Protein AF-A0A7S4ELS4-F1 (afdb_monomer_lite)

Secondary structure (DSSP, 8-state):
-------SHHHHHHHHHHHHHHHHHHTTT-SS-BHHHHHHHHHHHHHHTT-SS-EEEE--TTEEEPTTIIIIIIHHHHTT--SEEEEPPEEEPGGGPPP----SS----HHHHHHHHHHHHHHHTT-EE--S--EEEEETTTGGG---TT-BTT-TTHHHHHHHHHHHHSPTTSEEEE---TTSEEEE----GGGTS------

pLDDT: mean 79.79, std 16.95, range [31.14, 96.62]

Structure (mmCIF, N/CA/C/O backbone):
data_AF-A0A7S4ELS4-F1
#
_entry.id   AF-A0A7S4ELS4-F1
#
loop_
_atom_site.group_PDB
_atom_site.id
_atom_site.type_symbol
_atom_site.label_atom_id
_atom_site.label_alt_id
_atom_site.label_comp_id
_atom_site.label_asym_id
_atom_site.label_entity_id
_atom_site.label_seq_id
_atom_site.pdbx_PDB_ins_code
_atom_site.Cartn_x
_atom_site.Cartn_y
_atom_site.Cartn_z
_atom_site.occupancy
_atom_site.B_iso_or_equiv
_atom_site.auth_seq_id
_atom_site.auth_comp_id
_atom_site.auth_asym_id
_atom_site.auth_atom_id
_atom_site.pdbx_PDB_model_num
ATOM 1 N N . ASN A 1 1 ? -14.655 -18.516 58.898 1.00 44.09 1 ASN A N 1
ATOM 2 C CA . ASN A 1 1 ? -13.948 -19.260 57.833 1.00 44.09 1 ASN A CA 1
ATOM 3 C C . ASN A 1 1 ? -14.506 -18.866 56.484 1.00 44.09 1 ASN A C 1
ATOM 5 O O . ASN A 1 1 ? -15.668 -19.141 56.234 1.00 44.09 1 ASN A O 1
ATOM 9 N N . GLY A 1 2 ? -13.704 -18.190 55.664 1.00 38.69 2 GLY A N 1
ATOM 10 C CA . GLY A 1 2 ? -14.091 -17.764 54.317 1.00 38.69 2 GLY A CA 1
ATOM 11 C C . GLY A 1 2 ? -13.179 -16.657 53.797 1.00 38.69 2 GLY A C 1
ATOM 12 O O . GLY A 1 2 ? -13.607 -15.517 53.694 1.00 38.69 2 GLY A O 1
ATOM 13 N N . SER A 1 3 ? -11.910 -16.993 53.558 1.00 41.22 3 SER A N 1
ATOM 14 C CA . SER A 1 3 ? -10.947 -16.166 52.824 1.00 41.22 3 SER A CA 1
ATOM 15 C C . SER A 1 3 ? -10.852 -16.707 51.398 1.00 41.22 3 SER A C 1
ATOM 17 O O . SER A 1 3 ? -10.546 -17.884 51.222 1.00 41.22 3 SER A O 1
ATOM 19 N N . THR A 1 4 ? -11.114 -15.858 50.408 1.00 46.12 4 THR A N 1
ATOM 20 C CA . THR A 1 4 ? -10.855 -16.075 48.973 1.00 46.12 4 THR A CA 1
ATOM 21 C C . THR A 1 4 ? -10.641 -14.681 48.381 1.00 46.12 4 THR A C 1
ATOM 23 O O . THR A 1 4 ? -11.526 -13.842 48.477 1.00 46.12 4 THR A O 1
ATOM 26 N N . SER A 1 5 ? -9.420 -14.319 47.980 1.00 48.44 5 SER A N 1
AT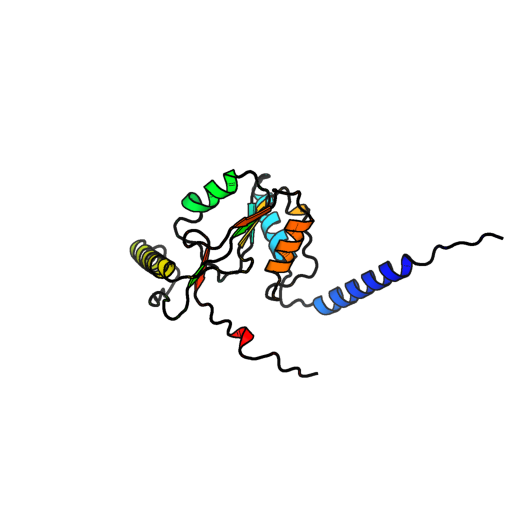OM 27 C CA . SER A 1 5 ? -8.789 -14.624 46.681 1.00 48.44 5 SER A CA 1
ATOM 28 C C . SER A 1 5 ? -8.766 -13.355 45.815 1.00 48.44 5 SER A C 1
ATOM 30 O O . SER A 1 5 ? -9.578 -13.186 44.911 1.00 48.44 5 SER A O 1
ATOM 32 N N . THR A 1 6 ? -7.817 -12.464 46.099 1.00 46.53 6 THR A N 1
ATOM 33 C CA . THR A 1 6 ? -7.507 -11.263 45.304 1.00 46.53 6 THR A CA 1
ATOM 34 C C . THR A 1 6 ? -5.991 -11.120 45.231 1.00 46.53 6 THR A C 1
ATOM 36 O O . THR A 1 6 ? -5.406 -10.335 45.975 1.00 46.53 6 THR A O 1
ATOM 39 N N . THR A 1 7 ? -5.327 -11.938 44.408 1.00 46.81 7 THR A N 1
ATOM 40 C CA . THR A 1 7 ? -3.855 -11.860 44.295 1.00 46.81 7 THR A CA 1
ATOM 41 C C . THR A 1 7 ? -3.273 -12.297 42.946 1.00 46.81 7 THR A C 1
ATOM 43 O O . THR A 1 7 ? -2.084 -12.583 42.880 1.00 46.81 7 THR A O 1
ATOM 46 N N . SER A 1 8 ? -4.056 -12.360 41.861 1.00 48.25 8 SER A N 1
ATOM 47 C CA . SER A 1 8 ? -3.528 -12.772 40.542 1.00 48.25 8 SER A CA 1
ATOM 48 C C . SER A 1 8 ? -3.497 -11.673 39.474 1.00 48.25 8 SER A C 1
ATOM 50 O O . SER A 1 8 ? -2.871 -11.874 38.440 1.00 48.25 8 SER A O 1
ATOM 52 N N . THR A 1 9 ? -4.133 -10.519 39.696 1.00 48.44 9 THR A N 1
ATOM 53 C CA . THR A 1 9 ? -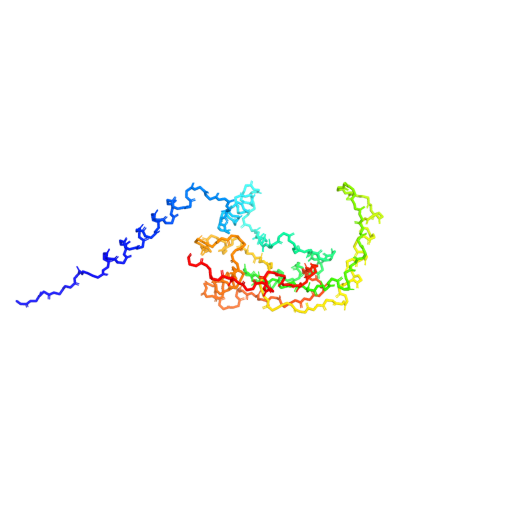4.204 -9.424 38.705 1.00 48.44 9 THR A CA 1
ATOM 54 C C . THR A 1 9 ? -2.992 -8.487 38.754 1.00 48.44 9 THR A C 1
ATOM 56 O O . THR A 1 9 ? -2.576 -7.966 37.726 1.00 48.44 9 THR A O 1
ATOM 59 N N . SER A 1 10 ? -2.380 -8.311 39.931 1.00 55.78 10 SER A N 1
ATOM 60 C CA . SER A 1 10 ? -1.302 -7.332 40.144 1.00 55.78 10 SER A CA 1
ATOM 61 C C . SER A 1 10 ? 0.020 -7.715 39.479 1.00 55.78 10 SER A C 1
ATOM 63 O O . SER A 1 10 ? 0.787 -6.844 39.085 1.00 55.78 10 SER A O 1
ATOM 65 N N . THR A 1 11 ? 0.294 -9.013 39.349 1.00 50.19 11 THR A N 1
ATOM 66 C CA . THR A 1 11 ? 1.576 -9.511 38.837 1.00 50.19 11 THR A CA 1
ATOM 67 C C . THR A 1 11 ? 1.663 -9.391 37.317 1.00 50.19 11 THR A C 1
ATOM 69 O O . THR A 1 11 ? 2.702 -9.000 36.802 1.00 50.19 11 THR A O 1
ATOM 72 N N . GLN A 1 12 ? 0.558 -9.628 36.597 1.00 48.41 12 GLN A N 1
ATOM 73 C CA . GLN A 1 12 ? 0.514 -9.465 35.137 1.00 48.41 12 GLN A CA 1
ATOM 74 C C . GLN A 1 12 ? 0.587 -7.993 34.715 1.00 48.41 12 GLN A C 1
ATOM 76 O O . GLN A 1 12 ? 1.267 -7.669 33.744 1.00 48.41 12 GLN A O 1
ATOM 81 N N . GLU A 1 13 ? -0.063 -7.090 35.457 1.00 47.66 13 GLU A N 1
ATOM 82 C CA . GLU A 1 13 ? 0.069 -5.649 35.219 1.00 47.66 13 GLU A CA 1
ATOM 83 C C . GLU A 1 13 ? 1.494 -5.1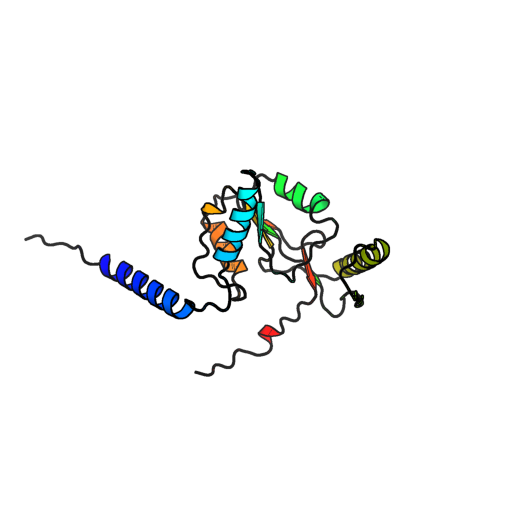64 35.498 1.00 47.66 13 GLU A C 1
ATOM 85 O O . GLU A 1 13 ? 2.044 -4.428 34.685 1.00 47.66 13 GLU A O 1
ATOM 90 N N . GLN A 1 14 ? 2.131 -5.627 36.581 1.00 49.38 14 GLN A N 1
ATOM 91 C CA . GLN A 1 14 ? 3.520 -5.277 36.896 1.00 49.38 14 GLN A CA 1
ATOM 92 C C . GLN A 1 14 ? 4.529 -5.832 35.886 1.00 49.38 14 GLN A C 1
ATOM 94 O O . GLN A 1 14 ? 5.480 -5.132 35.534 1.00 49.38 14 GLN A O 1
ATOM 99 N N . GLU A 1 15 ? 4.344 -7.059 35.399 1.00 55.31 15 GLU A N 1
ATOM 100 C CA . GLU A 1 15 ? 5.203 -7.648 34.364 1.00 55.31 15 GLU A CA 1
ATOM 101 C C . GLU A 1 15 ? 5.063 -6.904 33.033 1.00 55.31 15 GLU A C 1
ATOM 103 O O . GLU A 1 15 ? 6.065 -6.608 32.382 1.00 55.31 15 GLU A O 1
ATOM 108 N N . HIS A 1 16 ? 3.839 -6.518 32.663 1.00 49.94 16 HIS A N 1
ATOM 109 C CA . HIS A 1 16 ? 3.571 -5.748 31.452 1.00 49.94 16 HIS A CA 1
ATOM 110 C C . HIS A 1 16 ? 4.131 -4.318 31.530 1.00 49.94 16 HIS A C 1
ATOM 112 O O . HIS A 1 16 ? 4.701 -3.826 30.555 1.00 49.94 16 HIS A O 1
ATOM 118 N N . ASP A 1 17 ? 4.045 -3.667 32.692 1.00 61.44 17 ASP A N 1
ATOM 119 C CA . ASP A 1 17 ? 4.629 -2.339 32.914 1.00 61.44 17 ASP A CA 1
ATOM 120 C C . ASP A 1 17 ? 6.160 -2.383 32.933 1.00 61.44 17 ASP A C 1
ATOM 122 O O . ASP A 1 17 ? 6.825 -1.508 32.379 1.00 61.44 17 ASP A O 1
ATOM 126 N N . THR A 1 18 ? 6.737 -3.444 33.502 1.00 65.31 18 THR A N 1
ATOM 127 C CA . THR A 1 18 ? 8.189 -3.663 33.507 1.00 65.31 18 THR A CA 1
ATOM 128 C C . THR A 1 18 ? 8.705 -3.936 32.095 1.00 65.31 18 THR A C 1
ATOM 130 O O . THR A 1 18 ? 9.689 -3.325 31.679 1.00 65.31 18 THR A O 1
ATOM 133 N N . ALA A 1 19 ? 8.013 -4.775 31.318 1.00 55.88 19 ALA A N 1
ATOM 134 C CA . ALA A 1 19 ? 8.338 -5.027 29.916 1.00 55.88 19 ALA A CA 1
ATOM 135 C C . ALA A 1 19 ? 8.251 -3.743 29.078 1.00 55.88 19 ALA A C 1
ATOM 137 O O . ALA A 1 19 ? 9.181 -3.432 28.337 1.00 55.88 19 ALA A O 1
ATOM 138 N N . ARG A 1 20 ? 7.196 -2.938 29.260 1.00 55.22 20 ARG A N 1
ATOM 139 C CA . ARG A 1 20 ? 7.058 -1.625 28.610 1.00 55.22 20 ARG A CA 1
ATOM 140 C C . ARG A 1 20 ? 8.182 -0.669 28.966 1.00 55.22 20 ARG A C 1
ATOM 142 O O . ARG A 1 20 ? 8.650 0.052 28.094 1.00 55.22 20 ARG A O 1
ATOM 149 N N . LYS A 1 21 ? 8.630 -0.663 30.221 1.00 61.09 21 LYS A N 1
ATOM 150 C CA . LYS A 1 21 ? 9.712 0.210 30.682 1.00 61.09 21 LYS A CA 1
ATOM 151 C C . LYS A 1 21 ? 11.069 -0.213 30.118 1.00 61.09 21 LYS A C 1
ATOM 153 O O . LYS A 1 21 ? 11.813 0.643 29.658 1.00 61.09 21 LYS A O 1
ATOM 158 N N . ILE A 1 22 ? 11.341 -1.519 30.061 1.00 61.56 22 ILE A N 1
ATOM 159 C CA . ILE A 1 22 ? 12.544 -2.088 29.431 1.00 61.56 22 ILE A CA 1
ATOM 160 C C . ILE A 1 22 ? 12.559 -1.787 27.928 1.00 61.56 22 ILE A C 1
ATOM 162 O O . ILE A 1 22 ? 13.569 -1.324 27.409 1.00 61.56 22 ILE A O 1
ATOM 166 N N . VAL A 1 23 ? 11.435 -1.993 27.236 1.00 58.09 23 VAL A N 1
ATOM 167 C CA . VAL A 1 23 ? 11.271 -1.648 25.816 1.00 58.09 23 VAL A CA 1
ATOM 168 C C . VAL A 1 23 ? 11.464 -0.139 25.629 1.00 58.09 23 VAL A C 1
ATOM 170 O O . VAL A 1 23 ? 12.293 0.275 24.828 1.00 58.09 23 VAL A O 1
ATOM 173 N N . ALA A 1 24 ? 10.795 0.708 26.409 1.00 57.56 24 ALA A N 1
ATOM 174 C CA . ALA A 1 24 ? 10.925 2.161 26.303 1.00 57.56 24 ALA A CA 1
ATOM 175 C C . ALA A 1 24 ? 12.353 2.667 26.573 1.00 57.56 24 ALA A C 1
ATOM 177 O O . ALA A 1 24 ? 12.812 3.559 25.866 1.00 57.56 24 ALA A O 1
ATOM 178 N N . GLU A 1 25 ? 13.080 2.102 27.541 1.00 63.31 25 GLU A N 1
ATOM 179 C CA . GLU A 1 25 ? 14.480 2.459 27.810 1.00 63.31 25 GLU A CA 1
ATOM 180 C C . GLU A 1 25 ? 15.417 1.966 26.701 1.00 63.31 25 GLU A C 1
ATOM 182 O O . GLU A 1 25 ? 16.230 2.748 26.200 1.00 63.31 25 GLU A O 1
ATOM 187 N N . HIS A 1 26 ? 15.262 0.714 26.257 1.00 57.53 26 HIS A N 1
ATOM 188 C CA . HIS A 1 26 ? 16.072 0.112 25.191 1.00 57.53 26 HIS A CA 1
ATOM 189 C C . HIS A 1 26 ? 15.855 0.804 23.839 1.00 57.53 26 HIS A C 1
ATOM 191 O O . HIS A 1 26 ? 16.782 0.956 23.046 1.00 57.53 26 HIS A O 1
ATOM 197 N N . PHE A 1 27 ? 14.640 1.296 23.607 1.00 56.16 27 PHE A N 1
ATOM 198 C CA . PHE A 1 27 ? 14.242 1.993 22.395 1.00 56.16 27 PHE A CA 1
ATOM 199 C C . PHE A 1 27 ? 14.166 3.520 22.557 1.00 56.16 27 PHE A C 1
ATOM 201 O O . PHE A 1 27 ? 13.793 4.212 21.620 1.00 56.16 27 PHE A O 1
ATOM 208 N N . SER A 1 28 ? 14.580 4.101 23.685 1.00 55.56 28 SER A N 1
ATOM 209 C CA . SER A 1 28 ? 14.621 5.568 23.871 1.00 55.56 28 SER A CA 1
ATOM 210 C C . SER A 1 28 ? 15.543 6.289 22.870 1.00 55.56 28 SER A C 1
ATOM 212 O O . SER A 1 28 ? 15.456 7.502 22.694 1.00 55.56 28 SER A O 1
ATOM 214 N N . LYS A 1 29 ? 16.398 5.527 22.175 1.00 58.06 29 LYS A N 1
ATOM 215 C CA . LYS A 1 29 ? 17.270 5.952 21.074 1.00 58.06 29 LYS A CA 1
ATOM 216 C C . LYS A 1 29 ? 16.898 5.271 19.747 1.00 58.06 29 LYS A C 1
ATOM 218 O O . LYS A 1 29 ? 17.794 4.817 19.042 1.00 58.06 29 LYS A O 1
ATOM 223 N N . ARG A 1 30 ? 15.604 5.103 19.433 1.00 55.22 30 ARG A N 1
ATOM 224 C CA . ARG A 1 30 ? 15.179 4.382 18.216 1.00 55.22 30 ARG A CA 1
ATOM 225 C C . ARG A 1 30 ? 15.891 4.909 16.972 1.00 55.22 30 ARG A C 1
ATOM 227 O O . ARG A 1 30 ? 15.722 6.066 16.605 1.00 55.22 30 ARG A O 1
ATOM 234 N N . GLU A 1 31 ? 16.619 4.027 16.294 1.00 68.12 31 GLU A N 1
ATOM 235 C CA . GLU A 1 31 ? 17.180 4.311 14.968 1.00 68.12 31 GLU A CA 1
ATOM 236 C C . GLU A 1 31 ? 16.108 4.227 13.867 1.00 68.12 31 GLU A C 1
ATOM 238 O O . GLU A 1 31 ? 16.293 4.788 12.789 1.00 68.12 31 GLU A O 1
ATOM 243 N N . LEU A 1 32 ? 14.970 3.568 14.141 1.00 71.88 32 LEU A N 1
ATOM 244 C CA . LEU A 1 32 ? 13.864 3.371 13.200 1.00 71.88 32 LEU A CA 1
ATOM 245 C C . LEU A 1 32 ? 12.491 3.611 13.857 1.00 71.88 32 LEU A C 1
ATOM 247 O O . LEU A 1 32 ? 12.293 3.212 15.009 1.00 71.88 32 LEU A O 1
ATOM 251 N N . PRO A 1 33 ? 11.530 4.217 13.135 1.00 81.38 33 PRO A N 1
ATOM 252 C CA . PRO A 1 33 ? 10.178 4.438 13.639 1.00 81.38 33 PRO A CA 1
ATOM 253 C C . PRO A 1 33 ? 9.395 3.125 13.761 1.00 81.38 33 PRO A C 1
ATOM 255 O O . PRO A 1 33 ? 9.644 2.148 13.044 1.00 81.38 33 PRO A O 1
ATOM 258 N N . PHE A 1 34 ? 8.393 3.117 14.635 1.00 88.94 34 PHE A N 1
ATOM 259 C CA . PHE A 1 34 ? 7.340 2.112 14.581 1.00 88.94 34 PHE A CA 1
ATOM 260 C C . PHE A 1 34 ? 6.410 2.348 13.397 1.00 88.94 34 PHE A C 1
ATOM 262 O O . PHE A 1 34 ? 6.258 3.465 12.903 1.00 88.94 34 PHE A O 1
ATOM 269 N N . LEU A 1 35 ? 5.704 1.298 12.978 1.00 89.62 35 LEU A N 1
ATOM 270 C CA . LEU A 1 35 ? 4.616 1.454 12.016 1.00 89.62 35 LEU A CA 1
ATOM 271 C C . LEU A 1 35 ? 3.483 2.329 12.565 1.00 89.62 35 LEU A C 1
ATOM 273 O O . LEU A 1 35 ? 2.851 3.035 11.781 1.00 89.62 35 LEU A O 1
ATOM 277 N N . GLN A 1 36 ? 3.259 2.326 13.886 1.00 90.75 36 GLN A N 1
ATOM 278 C CA . GLN A 1 36 ? 2.305 3.241 14.518 1.00 90.75 36 GLN A CA 1
ATOM 279 C C . GLN A 1 36 ? 2.703 4.705 14.284 1.00 90.75 36 GLN A C 1
ATOM 281 O O . GLN A 1 36 ? 1.860 5.492 13.870 1.00 90.75 36 GLN A O 1
ATOM 286 N N . ASP A 1 37 ? 3.989 5.047 14.436 1.00 90.06 37 ASP A N 1
ATOM 287 C CA . ASP A 1 37 ? 4.484 6.417 14.237 1.00 90.06 37 ASP A CA 1
ATOM 288 C C . ASP A 1 37 ? 4.214 6.911 12.799 1.00 90.06 37 ASP A C 1
ATOM 290 O O . ASP A 1 37 ? 3.813 8.058 12.576 1.00 90.06 37 ASP A O 1
ATOM 294 N N . ILE A 1 38 ? 4.391 6.029 11.804 1.00 89.88 38 ILE A N 1
ATOM 295 C CA . ILE A 1 38 ? 4.107 6.331 10.391 1.00 89.88 38 ILE A CA 1
ATOM 296 C C . ILE A 1 38 ? 2.604 6.529 10.166 1.00 89.88 38 ILE A C 1
ATOM 298 O O . ILE A 1 38 ? 2.201 7.480 9.489 1.00 89.88 38 ILE A O 1
ATOM 302 N N . LEU A 1 39 ? 1.774 5.644 10.725 1.00 91.00 39 LEU A N 1
ATOM 303 C CA . LEU A 1 39 ? 0.321 5.715 10.591 1.00 91.00 39 LEU A CA 1
ATOM 304 C C . LEU A 1 39 ? -0.234 7.000 11.220 1.00 91.00 39 LEU A C 1
ATOM 306 O O . LEU A 1 39 ? -0.990 7.719 10.566 1.00 91.00 39 LEU A O 1
ATOM 310 N N . ASP A 1 40 ? 0.197 7.323 12.439 1.00 90.19 40 ASP A N 1
ATOM 311 C CA . ASP A 1 40 ? -0.222 8.519 13.175 1.00 90.19 40 ASP A CA 1
ATOM 312 C C . ASP A 1 40 ? 0.174 9.799 12.432 1.00 90.19 40 ASP A C 1
ATOM 314 O O . ASP A 1 40 ? -0.629 10.728 12.317 1.00 90.19 40 ASP A O 1
ATOM 318 N N . THR A 1 41 ? 1.373 9.826 11.840 1.00 89.25 41 THR A N 1
ATOM 319 C CA . THR A 1 41 ? 1.818 10.944 10.993 1.00 89.25 41 THR A CA 1
ATOM 320 C C . THR A 1 41 ? 0.894 11.127 9.786 1.00 89.25 41 THR A C 1
ATOM 322 O O . THR A 1 41 ? 0.466 12.245 9.488 1.00 89.25 41 THR A O 1
ATOM 325 N N . GLY A 1 42 ? 0.535 10.037 9.099 1.00 87.56 42 GLY A N 1
ATOM 326 C CA . GLY A 1 42 ? -0.396 10.082 7.967 1.00 87.56 42 GLY A CA 1
ATOM 327 C C . GLY A 1 42 ? -1.783 10.605 8.358 1.00 87.56 42 GLY A C 1
ATOM 328 O O . GLY A 1 42 ? -2.351 11.448 7.662 1.00 87.56 42 GLY A O 1
ATOM 329 N N . VAL A 1 43 ? -2.301 10.165 9.507 1.00 89.06 43 VAL A N 1
ATOM 330 C CA . VAL A 1 43 ? -3.580 10.629 10.075 1.00 89.06 43 VAL A CA 1
ATOM 331 C C . VAL A 1 43 ? -3.534 12.109 10.424 1.00 89.06 43 VAL A C 1
ATOM 333 O O . VAL A 1 43 ? -4.468 12.847 10.110 1.00 89.06 43 VAL A O 1
ATOM 336 N N . GLN A 1 44 ? -2.451 12.568 11.050 1.00 88.25 44 GLN A N 1
ATOM 337 C CA . GLN A 1 44 ? -2.279 13.972 11.405 1.00 88.25 44 GLN A CA 1
ATOM 338 C C . GLN A 1 44 ? -2.317 14.866 10.158 1.00 88.25 44 GLN A C 1
ATOM 340 O O . GLN A 1 44 ? -3.011 15.884 10.147 1.00 88.25 44 GLN A O 1
ATOM 345 N N . VAL A 1 45 ? -1.624 14.465 9.087 1.00 86.88 45 VAL A N 1
ATOM 346 C CA . VAL A 1 45 ? -1.646 15.175 7.799 1.00 86.88 45 VAL A CA 1
ATOM 347 C C . VAL A 1 45 ? -3.054 15.197 7.201 1.00 86.88 45 VAL A C 1
ATOM 349 O O . VAL A 1 45 ? -3.500 16.246 6.735 1.00 86.88 45 VAL A O 1
ATOM 352 N N . ALA A 1 46 ? -3.779 14.077 7.234 1.00 85.12 46 ALA A N 1
ATOM 353 C CA . ALA A 1 46 ? -5.144 14.008 6.717 1.00 85.12 46 ALA A CA 1
ATOM 354 C C . ALA A 1 46 ? -6.106 14.928 7.494 1.00 85.12 46 ALA A C 1
ATOM 356 O O . ALA A 1 46 ? -6.821 15.729 6.888 1.00 85.12 46 ALA A O 1
ATOM 357 N N . ASN A 1 47 ? -6.061 14.888 8.828 1.00 82.81 47 ASN A N 1
ATOM 358 C CA . ASN A 1 47 ? -6.933 15.684 9.696 1.00 82.81 47 ASN A CA 1
ATOM 359 C C . ASN A 1 47 ? -6.680 17.196 9.570 1.00 82.81 47 ASN A C 1
ATOM 361 O O . ASN A 1 47 ? -7.624 17.986 9.609 1.00 82.81 47 ASN A O 1
ATOM 365 N N . ASN A 1 48 ? -5.428 17.617 9.360 1.00 81.31 48 ASN A N 1
ATOM 366 C CA . ASN A 1 48 ? -5.087 19.032 9.170 1.00 81.31 48 ASN A CA 1
ATOM 367 C C . ASN A 1 48 ? -5.713 19.645 7.904 1.00 81.31 48 ASN A C 1
ATOM 369 O O . ASN A 1 48 ? -5.850 20.864 7.818 1.00 81.31 48 ASN A O 1
ATOM 373 N N . ASN A 1 49 ? -6.137 18.821 6.943 1.00 77.19 49 ASN A N 1
ATOM 374 C CA . ASN A 1 49 ? -6.798 19.274 5.720 1.00 77.19 49 ASN A CA 1
ATOM 375 C C . ASN A 1 49 ? -8.333 19.376 5.852 1.00 77.19 49 ASN A C 1
ATOM 377 O O . ASN A 1 49 ? -9.021 19.533 4.849 1.00 77.19 49 ASN A O 1
ATOM 381 N N . SER A 1 50 ? -8.891 19.309 7.072 1.00 69.38 50 SER A N 1
ATOM 382 C CA . SER A 1 50 ? -10.343 19.382 7.351 1.00 69.38 50 SER A CA 1
ATOM 383 C C . SER A 1 50 ? -11.199 18.303 6.663 1.00 69.38 50 SER A C 1
ATOM 385 O O . SER A 1 50 ? -12.418 18.449 6.552 1.00 69.38 50 SER A O 1
ATOM 387 N N . HIS A 1 51 ? -10.588 17.202 6.217 1.00 74.06 51 HIS A N 1
ATOM 388 C CA . HIS A 1 51 ? -11.304 16.044 5.690 1.00 74.06 51 HIS A CA 1
ATOM 389 C C . HIS A 1 51 ? -11.553 15.031 6.811 1.00 74.06 51 HIS A C 1
ATOM 391 O O . HIS A 1 51 ? -10.615 14.577 7.457 1.00 74.06 51 HIS A O 1
ATOM 397 N N . ASN A 1 52 ? -12.816 14.645 7.013 1.00 82.69 52 ASN A N 1
ATOM 398 C CA . ASN A 1 52 ? -13.198 13.624 8.003 1.00 82.69 52 ASN A CA 1
ATOM 399 C C . ASN A 1 52 ? -13.413 12.233 7.377 1.00 82.69 52 ASN A C 1
ATOM 401 O O . ASN A 1 52 ? -13.496 11.230 8.087 1.00 82.69 52 ASN A O 1
ATOM 405 N N . ASP A 1 53 ? -13.497 12.176 6.051 1.00 90.44 53 ASP A N 1
ATOM 406 C CA . ASP A 1 53 ? -13.693 10.966 5.259 1.00 90.44 53 ASP A CA 1
ATOM 407 C C . ASP A 1 53 ? -12.503 10.816 4.307 1.00 90.44 53 ASP A C 1
ATOM 409 O O . ASP A 1 53 ? -12.271 11.666 3.443 1.00 90.44 53 ASP A O 1
ATOM 413 N N . TYR A 1 54 ? -11.687 9.793 4.550 1.00 91.19 54 TYR A N 1
ATOM 414 C CA . TYR A 1 54 ? -10.475 9.519 3.791 1.00 91.19 54 TYR A CA 1
ATOM 415 C C . TYR A 1 54 ? -10.007 8.079 4.000 1.00 91.19 54 TYR A C 1
ATOM 417 O O . TYR A 1 54 ? -10.379 7.404 4.961 1.00 91.19 54 TYR A O 1
ATOM 425 N N . TYR A 1 55 ? -9.111 7.639 3.120 1.00 93.12 55 TYR A N 1
ATOM 426 C CA . TYR A 1 55 ? -8.307 6.439 3.316 1.00 93.12 55 TYR A CA 1
ATOM 427 C C . TYR A 1 55 ? -6.845 6.826 3.508 1.00 93.12 55 TYR A C 1
ATOM 429 O O . TYR A 1 55 ? -6.317 7.654 2.767 1.00 93.12 55 TYR A O 1
ATOM 437 N N . VAL A 1 56 ? -6.176 6.184 4.462 1.00 93.75 56 VAL A N 1
ATOM 438 C CA . VAL A 1 56 ? -4.715 6.198 4.573 1.00 93.75 56 VAL A CA 1
ATOM 439 C C . VAL A 1 56 ? -4.164 5.004 3.805 1.00 93.75 56 VAL A C 1
ATOM 441 O O . VAL A 1 56 ? -4.620 3.877 4.009 1.00 93.75 56 VAL A O 1
ATOM 444 N N . MET A 1 57 ? -3.190 5.250 2.928 1.00 94.88 57 MET A N 1
ATOM 445 C CA . MET A 1 57 ? -2.460 4.204 2.214 1.00 94.88 57 MET A CA 1
ATOM 446 C C . MET A 1 57 ? -1.103 3.969 2.880 1.00 94.88 57 MET A C 1
ATOM 448 O O . MET A 1 57 ? -0.285 4.884 2.941 1.00 94.88 57 MET A O 1
ATOM 452 N N . LEU A 1 58 ? -0.861 2.748 3.352 1.00 93.69 58 LEU A N 1
ATOM 453 C CA . LEU A 1 58 ? 0.400 2.321 3.960 1.00 93.69 58 LEU A CA 1
ATOM 454 C C . LEU A 1 58 ? 1.016 1.201 3.118 1.00 93.69 58 LEU A C 1
ATOM 456 O O . LEU A 1 58 ? 0.408 0.149 2.941 1.00 93.69 58 LEU A O 1
ATOM 460 N N . THR A 1 59 ? 2.220 1.416 2.596 1.00 93.00 59 THR A N 1
ATOM 461 C CA . THR A 1 59 ? 2.912 0.473 1.707 1.00 93.00 59 THR A CA 1
ATOM 462 C C . THR A 1 59 ? 4.425 0.603 1.870 1.00 93.00 59 THR A C 1
ATOM 464 O O . THR A 1 59 ? 4.910 1.661 2.274 1.00 93.00 59 THR A O 1
ATOM 467 N N . ASN A 1 60 ? 5.179 -0.448 1.539 1.00 90.12 60 ASN A N 1
ATOM 468 C CA . ASN A 1 60 ? 6.635 -0.332 1.413 1.00 90.12 60 ASN A CA 1
ATOM 469 C C . ASN A 1 60 ? 6.997 0.628 0.266 1.00 90.12 60 ASN A C 1
ATOM 471 O O . ASN A 1 60 ? 6.260 0.740 -0.716 1.00 90.12 60 ASN A O 1
ATOM 475 N N . SER A 1 61 ? 8.140 1.306 0.386 1.00 89.44 61 SER A N 1
ATOM 476 C CA . SER A 1 61 ? 8.608 2.314 -0.578 1.00 89.44 61 SER A CA 1
ATOM 477 C C . SER A 1 61 ? 9.071 1.738 -1.920 1.00 89.44 61 SER A C 1
ATOM 479 O O . SER A 1 61 ? 9.176 2.477 -2.895 1.00 89.44 61 SER A O 1
ATOM 481 N N . ASP A 1 62 ? 9.352 0.439 -1.976 1.00 89.38 62 ASP A N 1
ATOM 482 C CA . ASP A 1 62 ? 9.751 -0.306 -3.174 1.00 89.38 62 ASP A CA 1
ATOM 483 C C . ASP A 1 62 ? 8.555 -0.856 -3.974 1.00 89.38 62 ASP A C 1
ATOM 485 O O . ASP A 1 62 ? 8.733 -1.451 -5.040 1.00 89.38 62 ASP A O 1
ATOM 489 N N . ILE A 1 63 ? 7.326 -0.641 -3.497 1.00 93.25 63 ILE A N 1
ATOM 490 C CA . ILE A 1 63 ? 6.105 -1.021 -4.206 1.00 93.25 63 ILE A CA 1
ATOM 491 C C . ILE A 1 63 ? 5.686 0.112 -5.146 1.00 93.25 63 ILE A C 1
ATOM 493 O O . ILE A 1 63 ? 5.346 1.216 -4.721 1.00 93.25 63 ILE A O 1
ATOM 497 N N . GLY A 1 64 ? 5.665 -0.192 -6.441 1.00 93.00 64 GLY A N 1
ATOM 498 C CA . GLY A 1 64 ? 5.188 0.698 -7.490 1.00 93.00 64 GLY A CA 1
ATOM 499 C C . GLY A 1 64 ? 3.675 0.622 -7.695 1.00 93.00 64 GLY A C 1
ATOM 500 O O . GLY A 1 64 ? 3.033 -0.402 -7.440 1.00 93.00 64 GLY A O 1
ATOM 501 N N . LEU A 1 65 ? 3.106 1.714 -8.206 1.00 94.12 65 LEU A N 1
ATOM 502 C CA . LEU A 1 65 ? 1.720 1.792 -8.666 1.00 94.12 65 LEU A CA 1
ATOM 503 C C . LEU A 1 65 ? 1.696 1.755 -10.194 1.00 94.12 65 LEU A C 1
ATOM 505 O O . LEU A 1 65 ? 2.495 2.427 -10.845 1.00 94.12 65 LEU A O 1
ATOM 509 N N . THR A 1 66 ? 0.778 0.986 -10.772 1.00 92.44 66 THR A N 1
ATOM 510 C CA . THR A 1 66 ? 0.549 1.015 -12.225 1.00 92.44 66 THR A CA 1
ATOM 511 C C . THR A 1 66 ? -0.062 2.352 -12.655 1.00 92.44 66 THR A C 1
ATOM 513 O O . THR A 1 66 ? -0.679 3.051 -11.847 1.00 92.44 66 THR A O 1
ATOM 516 N N . LYS A 1 67 ? 0.073 2.717 -13.936 1.00 89.69 67 LYS A N 1
ATOM 517 C CA . LYS A 1 67 ? -0.430 4.001 -14.461 1.00 89.69 67 LYS A CA 1
ATOM 518 C C . LYS A 1 67 ? -1.928 4.227 -14.194 1.00 89.69 67 LYS A C 1
ATOM 520 O O . LYS A 1 67 ? -2.342 5.336 -13.872 1.00 89.69 67 LYS A O 1
ATOM 525 N N . ASP A 1 68 ? -2.722 3.157 -14.255 1.00 90.56 68 ASP A N 1
ATOM 526 C CA . ASP A 1 68 ? -4.180 3.191 -14.094 1.00 90.56 68 ASP A CA 1
ATOM 527 C C . ASP A 1 68 ? -4.627 2.885 -12.656 1.00 90.56 68 ASP A C 1
ATOM 529 O O . ASP A 1 68 ? -5.822 2.708 -12.400 1.00 90.56 68 ASP A O 1
ATOM 533 N N . PHE A 1 69 ? -3.689 2.828 -11.703 1.00 94.81 69 PHE A N 1
ATOM 534 C CA . PHE A 1 69 ? -3.950 2.389 -10.336 1.00 94.81 69 PHE A CA 1
ATOM 535 C C . PHE A 1 69 ? -5.090 3.164 -9.669 1.00 94.81 69 PHE A C 1
ATOM 537 O O . PHE A 1 69 ? -5.983 2.555 -9.090 1.00 94.81 69 PHE A O 1
ATOM 544 N N . TYR A 1 70 ? -5.104 4.497 -9.753 1.00 94.56 70 TYR A N 1
ATOM 545 C CA . TYR A 1 70 ? -6.111 5.300 -9.056 1.00 94.56 70 TYR A CA 1
ATOM 546 C C . TYR A 1 70 ? -7.500 5.173 -9.698 1.00 94.56 70 TYR A C 1
ATOM 548 O O . TYR A 1 70 ? -8.438 4.680 -9.071 1.00 94.56 70 TYR A O 1
ATOM 556 N N . TYR A 1 71 ? -7.643 5.587 -10.958 1.00 93.94 71 TYR A N 1
ATOM 557 C CA . TYR A 1 71 ? -8.951 5.655 -11.616 1.00 93.94 71 TYR A CA 1
ATOM 558 C C . TYR A 1 71 ? -9.459 4.293 -12.093 1.00 93.94 71 TYR A C 1
ATOM 560 O O . TYR A 1 71 ? -10.641 3.988 -11.951 1.00 93.94 71 TYR A O 1
ATOM 568 N N . GLY A 1 72 ? -8.575 3.470 -12.655 1.00 94.12 72 GLY A N 1
ATOM 569 C CA . GLY A 1 72 ? -8.937 2.202 -13.282 1.00 94.12 72 GLY A CA 1
ATOM 570 C C . GLY A 1 72 ? -9.017 1.021 -12.318 1.00 94.12 72 GLY A C 1
ATOM 571 O O . GLY A 1 72 ? -9.583 -0.011 -12.688 1.00 94.12 72 GLY A O 1
ATOM 572 N N . PHE A 1 73 ? -8.455 1.138 -11.112 1.00 95.38 73 PHE A N 1
ATOM 573 C CA . PHE A 1 73 ? -8.388 0.042 -10.143 1.00 95.38 73 PHE A CA 1
ATOM 574 C C . PHE A 1 73 ? -8.889 0.432 -8.744 1.00 95.38 73 PHE A C 1
ATOM 576 O O . PHE A 1 73 ? -9.807 -0.211 -8.232 1.00 95.38 73 PHE A O 1
ATOM 583 N N . LEU A 1 74 ? -8.342 1.487 -8.138 1.00 95.50 74 LEU A N 1
ATOM 584 C CA . LEU A 1 74 ? -8.633 1.871 -6.759 1.00 95.50 74 LEU A CA 1
ATOM 585 C C . LEU A 1 74 ? -10.052 2.422 -6.598 1.00 95.50 74 LEU A C 1
ATOM 587 O O . LEU A 1 74 ? -10.778 1.951 -5.729 1.00 95.50 74 LEU A O 1
ATOM 591 N N . LEU A 1 75 ? -10.490 3.373 -7.426 1.00 94.62 75 LEU A N 1
ATOM 592 C CA . LEU A 1 75 ? -11.834 3.953 -7.284 1.00 94.62 75 LEU A CA 1
ATOM 593 C C . LEU A 1 75 ? -12.959 2.900 -7.383 1.00 94.62 75 LEU A C 1
ATOM 595 O O . LEU A 1 75 ? -13.796 2.865 -6.479 1.00 94.62 75 LEU A O 1
ATOM 599 N N . PRO A 1 76 ? -12.975 1.981 -8.374 1.00 94.44 76 PRO A N 1
ATOM 600 C CA . PRO A 1 76 ? -13.948 0.884 -8.399 1.00 94.44 76 PRO A CA 1
ATOM 601 C C . PRO A 1 76 ? -13.864 -0.048 -7.181 1.00 94.44 76 PRO A C 1
ATOM 603 O O . PRO A 1 76 ? -14.861 -0.645 -6.773 1.00 94.44 76 PRO A O 1
ATOM 606 N N . LEU A 1 77 ? -12.673 -0.212 -6.599 1.00 93.62 77 LEU A N 1
ATOM 607 C CA . LEU A 1 77 ? -12.483 -1.017 -5.396 1.00 93.62 77 LEU A CA 1
ATOM 608 C C . LEU A 1 77 ? -13.108 -0.344 -4.165 1.00 93.62 77 LEU A C 1
ATOM 610 O O . LEU A 1 77 ? -13.793 -1.019 -3.396 1.00 93.62 77 LEU A O 1
ATOM 614 N N . LEU A 1 78 ? -12.915 0.967 -4.002 1.00 92.94 78 LEU A N 1
ATOM 615 C CA . LEU A 1 78 ? -13.447 1.743 -2.876 1.00 92.94 78 LEU A CA 1
ATOM 616 C C . LEU A 1 78 ? -14.982 1.854 -2.894 1.00 92.94 78 LEU A C 1
ATOM 618 O O . LEU A 1 78 ? -15.592 2.016 -1.844 1.00 92.94 78 LEU A O 1
ATOM 622 N N . GLN A 1 79 ? -15.627 1.669 -4.050 1.00 92.81 79 GLN A N 1
ATOM 623 C CA . GLN A 1 79 ? -17.094 1.607 -4.170 1.00 92.81 79 GLN A CA 1
ATOM 624 C C . GLN A 1 79 ? -17.732 0.383 -3.486 1.00 92.81 79 GLN A C 1
ATOM 626 O O . GLN A 1 79 ? -18.953 0.283 -3.417 1.00 92.81 79 GLN A O 1
ATOM 631 N N . GLN A 1 80 ? -16.936 -0.568 -2.987 1.00 89.81 80 GLN A N 1
ATOM 632 C CA . GLN A 1 80 ? -17.430 -1.816 -2.392 1.00 89.81 80 GLN A CA 1
ATOM 633 C C . GLN A 1 80 ? -17.878 -1.688 -0.926 1.00 89.81 80 GLN A C 1
ATOM 635 O O . GLN A 1 80 ? -18.107 -2.723 -0.302 1.00 89.81 80 GLN A O 1
ATOM 640 N N . ASP A 1 81 ? -17.970 -0.463 -0.396 1.00 86.19 81 ASP A N 1
ATOM 641 C CA . ASP A 1 81 ? -18.368 -0.142 0.984 1.00 86.19 81 ASP A CA 1
ATOM 642 C C . ASP A 1 81 ? -17.625 -0.991 2.032 1.00 86.19 81 ASP A C 1
A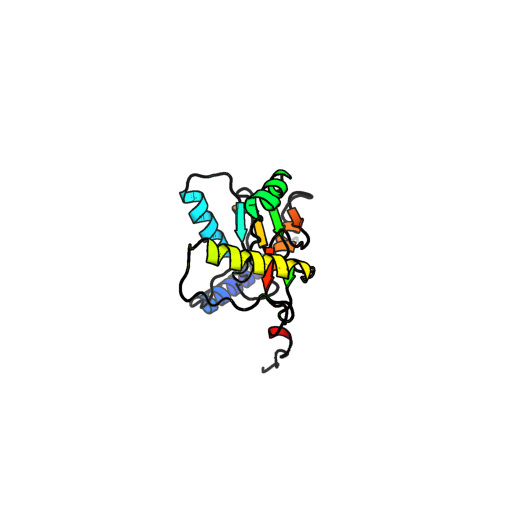TOM 644 O O . ASP A 1 81 ? -18.198 -1.760 2.806 1.00 86.19 81 ASP A O 1
ATOM 648 N N . ARG A 1 82 ? -16.289 -0.923 1.995 1.00 91.69 82 ARG A N 1
ATOM 649 C CA . ARG A 1 82 ? -15.408 -1.620 2.943 1.00 91.69 82 ARG A CA 1
ATOM 650 C C . ARG A 1 82 ? -14.502 -0.624 3.625 1.00 91.69 82 ARG A C 1
ATOM 652 O O . ARG A 1 82 ? -14.075 0.338 3.012 1.00 91.69 82 ARG A O 1
ATOM 659 N N . GLN A 1 83 ? -14.145 -0.906 4.869 1.00 94.12 83 GLN A N 1
ATOM 660 C CA . GLN A 1 83 ? -13.347 0.006 5.683 1.00 94.12 83 GLN A CA 1
ATOM 661 C C . GLN A 1 83 ? -11.846 -0.269 5.580 1.00 94.12 83 GLN A C 1
ATOM 663 O O . GLN A 1 83 ? -11.041 0.608 5.878 1.00 94.12 83 GLN A O 1
ATOM 668 N N . ALA A 1 84 ? -11.459 -1.477 5.168 1.00 95.81 84 ALA A N 1
ATOM 669 C CA . ALA A 1 84 ? -10.065 -1.846 4.986 1.00 95.81 84 ALA A CA 1
ATOM 670 C C . ALA A 1 84 ? -9.853 -2.691 3.734 1.00 95.81 84 ALA A C 1
ATOM 672 O O . ALA A 1 84 ? -10.632 -3.602 3.431 1.00 95.81 84 ALA A O 1
ATOM 673 N N . PHE A 1 85 ? -8.726 -2.459 3.070 1.00 96.44 85 PHE A N 1
ATOM 674 C CA . PHE A 1 85 ? -8.243 -3.309 1.994 1.00 96.44 85 PHE A CA 1
ATOM 675 C C . PHE A 1 85 ? -6.764 -3.614 2.186 1.00 96.44 85 PHE A C 1
ATOM 677 O O . PHE A 1 85 ? -6.005 -2.767 2.653 1.00 96.44 85 PHE A O 1
ATOM 684 N N . THR A 1 86 ? -6.350 -4.795 1.746 1.00 96.12 86 THR A N 1
ATOM 685 C CA . THR A 1 86 ? -4.955 -5.032 1.373 1.00 96.12 86 THR A CA 1
ATOM 686 C C . THR A 1 86 ? -4.901 -5.315 -0.117 1.00 96.12 86 THR A C 1
ATOM 688 O O . THR A 1 86 ? -5.739 -6.051 -0.624 1.00 96.12 86 THR A O 1
ATOM 691 N N . ILE A 1 87 ? -3.945 -4.726 -0.823 1.00 96.62 87 ILE A N 1
ATOM 692 C CA . ILE A 1 87 ? -3.670 -4.967 -2.234 1.00 96.62 87 ILE A CA 1
ATOM 693 C C . ILE A 1 87 ? -2.300 -5.623 -2.318 1.00 96.62 87 ILE A C 1
ATOM 695 O O . ILE A 1 87 ? -1.281 -5.001 -2.006 1.00 96.62 87 ILE A O 1
ATOM 699 N N . ASN A 1 88 ? -2.287 -6.884 -2.735 1.00 95.94 88 ASN A N 1
ATOM 700 C CA . ASN A 1 88 ? -1.046 -7.624 -2.897 1.00 95.94 88 ASN A CA 1
ATOM 701 C C . ASN A 1 88 ? -0.339 -7.208 -4.179 1.00 95.94 88 ASN A C 1
ATOM 703 O O . ASN A 1 88 ? -0.971 -7.002 -5.220 1.00 95.94 88 ASN A O 1
ATOM 707 N N . ARG A 1 89 ? 0.989 -7.137 -4.111 1.00 94.38 89 ARG A N 1
ATOM 708 C CA . ARG A 1 89 ? 1.803 -6.722 -5.252 1.00 94.38 89 ARG A CA 1
ATOM 709 C C . ARG A 1 89 ? 1.865 -7.794 -6.331 1.00 94.38 89 ARG A C 1
ATOM 711 O O . ARG A 1 89 ? 1.769 -8.989 -6.052 1.00 94.38 89 ARG A O 1
ATOM 718 N N . TRP A 1 90 ? 2.052 -7.368 -7.568 1.00 94.88 90 TRP A N 1
ATOM 719 C CA . TRP A 1 90 ? 2.467 -8.207 -8.684 1.00 94.88 90 TRP A CA 1
ATOM 720 C C . TRP A 1 90 ? 4.001 -8.262 -8.739 1.00 94.88 90 TRP A C 1
ATOM 722 O O . TRP A 1 90 ? 4.653 -7.223 -8.837 1.00 94.88 90 TRP A O 1
ATOM 732 N N . SER A 1 91 ? 4.596 -9.450 -8.626 1.00 92.38 91 SER A N 1
ATOM 733 C CA . SER A 1 91 ? 6.057 -9.607 -8.573 1.00 92.38 91 SER A CA 1
ATOM 734 C C . SER A 1 91 ? 6.641 -9.745 -9.975 1.00 92.38 91 SER A C 1
ATOM 736 O O . SER A 1 91 ? 6.369 -10.736 -10.647 1.00 92.38 91 SER A O 1
ATOM 738 N N . ILE A 1 92 ? 7.480 -8.805 -10.404 1.00 90.12 92 ILE A N 1
ATOM 739 C CA . ILE A 1 92 ? 8.192 -8.857 -11.689 1.00 90.12 92 ILE A CA 1
ATOM 740 C C . ILE A 1 92 ? 9.625 -9.329 -11.425 1.00 90.12 92 ILE A C 1
ATOM 742 O O . ILE A 1 92 ? 10.379 -8.667 -10.720 1.00 90.12 92 ILE A O 1
ATOM 746 N N . GLY A 1 93 ? 10.027 -10.477 -11.973 1.00 84.88 93 GLY A N 1
ATOM 747 C CA . GLY A 1 93 ? 11.383 -11.003 -11.773 1.00 84.88 93 GLY A CA 1
ATOM 748 C C . GLY A 1 93 ? 12.461 -10.204 -12.519 1.00 84.88 93 GLY A C 1
ATOM 749 O O . GLY A 1 93 ? 12.235 -9.775 -13.647 1.00 84.88 93 GLY A O 1
ATOM 750 N N . MET A 1 94 ? 13.674 -10.101 -11.950 1.00 76.88 94 MET A N 1
ATOM 751 C CA . MET A 1 94 ? 14.771 -9.297 -12.525 1.00 76.88 94 MET A CA 1
ATOM 752 C C . MET A 1 94 ? 15.234 -9.738 -13.918 1.00 76.88 94 MET A C 1
ATOM 754 O O . MET A 1 94 ? 15.718 -8.921 -14.695 1.00 76.88 94 MET A O 1
ATOM 758 N N . LYS A 1 95 ? 15.059 -11.017 -14.271 1.00 71.19 95 LYS A N 1
ATOM 759 C CA . LYS A 1 95 ? 15.375 -11.526 -15.619 1.00 71.19 95 LYS A CA 1
ATOM 760 C C . LYS A 1 95 ? 14.463 -10.952 -16.708 1.00 71.19 95 LYS A C 1
ATOM 762 O O . LYS A 1 95 ? 14.866 -10.920 -17.862 1.00 71.19 95 LYS A O 1
ATOM 767 N N . ASN A 1 96 ? 13.272 -10.500 -16.319 1.00 63.03 96 ASN A N 1
ATOM 768 C CA . ASN A 1 96 ? 12.267 -9.890 -17.186 1.00 63.03 96 ASN A CA 1
ATOM 769 C C . ASN A 1 96 ? 12.064 -8.404 -16.834 1.00 63.03 96 ASN A C 1
ATOM 771 O O . ASN A 1 96 ? 11.057 -7.807 -17.223 1.00 63.03 96 ASN A O 1
ATOM 775 N N . SER A 1 97 ? 12.984 -7.821 -16.050 1.00 61.97 97 SER A N 1
ATOM 776 C CA . SER A 1 97 ? 12.888 -6.425 -15.640 1.00 61.97 97 SER A CA 1
ATOM 777 C C . SER A 1 97 ? 13.048 -5.495 -16.836 1.00 61.97 97 SER A C 1
ATOM 779 O O . SER A 1 97 ? 13.794 -5.807 -17.772 1.00 61.97 97 SER A O 1
ATOM 781 N N . PRO A 1 98 ? 12.380 -4.333 -16.793 1.00 64.81 98 PRO A N 1
ATOM 782 C CA . PRO A 1 98 ? 12.523 -3.339 -17.836 1.00 64.81 98 PRO A CA 1
ATOM 783 C C . PRO A 1 98 ? 13.987 -2.909 -17.965 1.00 64.81 98 PRO A C 1
ATOM 785 O O . PRO A 1 98 ? 14.742 -2.891 -16.989 1.00 64.81 98 PRO A O 1
ATOM 788 N N . THR A 1 99 ? 14.406 -2.583 -19.189 1.00 69.25 99 THR A N 1
ATOM 789 C CA . THR A 1 99 ? 15.755 -2.059 -19.436 1.00 69.25 99 THR A CA 1
ATOM 790 C C . THR A 1 99 ? 15.967 -0.808 -18.592 1.00 69.25 99 THR A C 1
ATOM 792 O O . THR A 1 99 ? 15.158 0.109 -18.667 1.00 69.25 99 THR A O 1
ATOM 795 N N . THR A 1 100 ? 17.051 -0.746 -17.815 1.00 70.12 100 THR A N 1
ATOM 796 C CA . THR A 1 100 ? 17.346 0.409 -16.958 1.00 70.12 100 THR A CA 1
ATOM 797 C C . THR A 1 100 ? 17.327 1.709 -17.760 1.00 70.12 100 THR A C 1
ATOM 799 O O . THR A 1 100 ? 18.211 1.959 -18.580 1.00 70.12 100 THR A O 1
ATOM 802 N N . VAL A 1 101 ? 16.342 2.565 -17.490 1.00 69.44 101 VAL A N 1
ATOM 803 C CA . VAL A 1 101 ? 16.310 3.941 -17.993 1.00 69.44 101 VAL A CA 1
ATOM 804 C C . VAL A 1 101 ? 16.947 4.833 -16.942 1.00 69.44 101 VAL A C 1
ATOM 806 O O . VAL A 1 101 ? 16.397 5.074 -15.868 1.00 69.44 101 VAL A O 1
ATOM 809 N N . THR A 1 102 ? 18.145 5.322 -17.245 1.00 74.94 102 THR A N 1
ATOM 810 C CA . THR A 1 102 ? 18.876 6.205 -16.337 1.00 74.94 102 THR A CA 1
ATOM 811 C C . THR A 1 102 ? 18.295 7.610 -16.388 1.00 74.94 102 THR A C 1
ATOM 813 O O . THR A 1 102 ? 18.584 8.394 -17.293 1.00 74.94 102 THR A O 1
ATOM 816 N N . VAL A 1 103 ? 17.527 7.956 -15.362 1.00 75.38 103 VAL A N 1
ATOM 817 C CA . VAL A 1 103 ? 17.020 9.308 -15.141 1.00 75.38 103 VAL A CA 1
ATOM 818 C C . VAL A 1 103 ? 17.974 10.032 -14.187 1.00 75.38 103 VAL A C 1
ATOM 820 O O . VAL A 1 103 ? 18.020 9.747 -12.996 1.00 75.38 103 VAL A O 1
ATOM 823 N N . LYS A 1 104 ? 18.785 10.963 -14.710 1.00 75.88 104 LYS A N 1
ATOM 824 C CA . LYS A 1 104 ? 19.830 11.656 -13.921 1.00 75.88 104 LYS A CA 1
ATOM 825 C C . LYS A 1 104 ? 19.274 12.592 -12.840 1.00 75.88 104 LYS A C 1
ATOM 827 O O . LYS A 1 104 ? 20.000 12.944 -11.915 1.00 75.88 104 LYS A O 1
ATOM 832 N N . LYS A 1 105 ? 18.029 13.047 -12.996 1.00 82.00 105 LYS A N 1
ATOM 833 C CA . LYS A 1 105 ? 17.291 13.920 -12.071 1.00 82.00 105 LYS A CA 1
ATOM 834 C C . LYS A 1 105 ? 15.796 13.638 -12.219 1.00 82.00 105 LYS A C 1
ATOM 836 O O . LYS A 1 105 ? 15.400 13.363 -13.351 1.00 82.00 105 LYS A O 1
ATOM 841 N N . PRO A 1 106 ? 14.978 13.763 -11.156 1.00 83.38 106 PRO A N 1
ATOM 842 C CA . PRO A 1 106 ? 13.523 13.693 -11.278 1.00 83.38 106 PRO A CA 1
ATOM 843 C C . PRO A 1 106 ? 13.041 14.531 -12.465 1.00 83.38 106 PRO A C 1
ATOM 845 O O . PRO A 1 106 ? 13.470 15.675 -12.630 1.00 83.38 106 PRO A O 1
ATOM 848 N N . THR A 1 107 ? 12.213 13.934 -13.316 1.00 83.69 107 THR A N 1
ATOM 849 C CA . THR A 1 107 ? 11.777 14.536 -14.575 1.00 83.69 107 THR A CA 1
ATOM 850 C C . THR A 1 107 ? 10.261 14.556 -14.651 1.00 83.69 107 THR A C 1
ATOM 852 O O . THR A 1 107 ? 9.595 13.630 -14.193 1.00 83.69 107 THR A O 1
ATOM 855 N N . THR A 1 108 ? 9.732 15.617 -15.246 1.00 87.94 108 THR A N 1
ATOM 856 C CA . THR A 1 108 ? 8.327 15.739 -15.645 1.00 87.94 108 THR A CA 1
ATOM 857 C C . THR A 1 108 ? 8.182 15.748 -17.168 1.00 87.94 108 THR A C 1
ATOM 859 O O . THR A 1 108 ? 7.116 16.084 -17.672 1.00 87.94 108 THR A O 1
ATOM 862 N N . ASP A 1 109 ? 9.255 15.423 -17.901 1.00 89.56 109 ASP A N 1
ATOM 863 C CA . ASP A 1 109 ? 9.243 15.328 -19.361 1.00 89.56 109 ASP A CA 1
ATOM 864 C C . ASP A 1 109 ? 8.300 14.201 -19.820 1.00 89.56 109 ASP A C 1
ATOM 866 O O . ASP A 1 109 ? 8.573 13.034 -19.516 1.00 89.56 109 ASP A O 1
ATOM 870 N N . PRO A 1 110 ? 7.225 14.516 -20.566 1.00 89.56 110 PRO A N 1
ATOM 871 C CA . PRO A 1 110 ? 6.233 13.526 -20.968 1.00 89.56 110 PRO A CA 1
ATOM 872 C C . PRO A 1 110 ? 6.822 12.360 -21.764 1.00 89.56 110 PRO A C 1
ATOM 874 O O . PRO A 1 110 ? 6.483 11.218 -21.489 1.00 89.56 110 PRO A O 1
ATOM 877 N N . ALA A 1 111 ? 7.760 12.609 -22.684 1.00 89.38 111 ALA A N 1
ATOM 878 C CA . ALA A 1 111 ? 8.332 11.549 -23.519 1.00 89.38 111 ALA A CA 1
ATOM 879 C C . ALA A 1 111 ? 9.159 10.542 -22.698 1.00 89.38 111 ALA A C 1
ATOM 881 O O . ALA A 1 111 ? 9.087 9.326 -22.911 1.00 89.38 111 ALA A O 1
ATOM 882 N N . THR A 1 112 ? 9.932 11.040 -21.729 1.00 87.94 112 THR A N 1
ATOM 883 C CA . THR A 1 112 ? 10.667 10.188 -20.788 1.00 87.94 112 THR A CA 1
ATOM 884 C C . THR A 1 112 ? 9.710 9.402 -19.891 1.00 87.94 112 THR A C 1
ATOM 886 O O . THR A 1 112 ? 9.908 8.202 -19.703 1.00 87.94 112 THR A O 1
ATOM 889 N N . LEU A 1 113 ? 8.667 10.048 -19.357 1.00 86.94 113 LEU A N 1
ATOM 890 C CA . LEU A 1 113 ? 7.655 9.384 -18.529 1.00 86.94 113 LEU A CA 1
ATOM 891 C C . LEU A 1 113 ? 6.902 8.299 -19.309 1.00 86.94 113 LEU A C 1
ATOM 893 O O . LEU A 1 113 ? 6.779 7.185 -18.811 1.00 86.94 113 LEU A O 1
ATOM 897 N N . ASP A 1 114 ? 6.486 8.577 -20.544 1.00 88.25 114 ASP A N 1
ATOM 898 C CA . ASP A 1 114 ? 5.823 7.609 -21.422 1.00 88.25 114 ASP A CA 1
ATOM 899 C C . ASP A 1 114 ? 6.715 6.395 -21.690 1.00 88.25 114 ASP A C 1
ATOM 901 O O . ASP A 1 114 ? 6.252 5.257 -21.641 1.00 88.25 114 ASP A O 1
ATOM 905 N N . THR A 1 115 ? 8.015 6.617 -21.904 1.00 87.31 115 THR A N 1
ATOM 906 C CA . THR A 1 115 ? 8.987 5.529 -22.081 1.00 87.31 115 THR A CA 1
ATOM 907 C C . THR A 1 115 ? 9.087 4.658 -20.825 1.00 87.31 115 THR A C 1
ATOM 909 O O . THR A 1 115 ? 9.066 3.431 -20.924 1.00 87.31 115 THR A O 1
ATOM 912 N N . LEU A 1 116 ? 9.171 5.276 -19.641 1.00 85.56 116 LEU A N 1
ATOM 913 C CA . LEU A 1 116 ? 9.224 4.565 -18.360 1.00 85.56 116 LEU A CA 1
ATOM 914 C C . LEU A 1 116 ? 7.946 3.760 -18.109 1.00 85.56 116 LEU A C 1
ATOM 916 O O . LEU A 1 116 ? 8.020 2.582 -17.761 1.00 85.56 116 LEU A O 1
ATOM 920 N N . PHE A 1 117 ? 6.779 4.372 -18.318 1.00 86.50 117 PHE A N 1
ATOM 921 C CA . PHE A 1 117 ? 5.495 3.697 -18.149 1.00 86.50 117 PHE A CA 1
ATOM 922 C C . PHE A 1 117 ? 5.321 2.554 -19.145 1.00 86.50 117 PHE A C 1
ATOM 924 O O . PHE A 1 117 ? 4.938 1.466 -18.733 1.00 86.50 117 PHE A O 1
ATOM 931 N N . HIS A 1 118 ? 5.681 2.744 -20.417 1.00 87.88 118 HIS A N 1
ATOM 932 C CA . HIS A 1 118 ? 5.625 1.681 -21.421 1.00 87.88 118 HIS A CA 1
ATOM 933 C C . HIS A 1 118 ? 6.499 0.480 -21.034 1.00 87.88 118 HIS A C 1
ATOM 935 O O . HIS A 1 118 ? 6.115 -0.672 -21.227 1.00 87.88 118 HIS A O 1
ATOM 941 N N . GLN A 1 119 ? 7.691 0.729 -20.494 1.00 86.38 119 GLN A N 1
ATOM 942 C CA . GLN A 1 119 ? 8.571 -0.340 -20.035 1.00 86.38 119 GLN A CA 1
ATOM 943 C C . GLN A 1 119 ? 8.006 -1.098 -18.832 1.00 86.38 119 GLN A C 1
ATOM 945 O O . GLN A 1 119 ? 8.055 -2.326 -18.816 1.00 86.38 119 GLN A O 1
ATOM 950 N N . ILE A 1 120 ? 7.462 -0.382 -17.845 1.00 87.12 120 ILE A N 1
ATOM 951 C CA . ILE A 1 120 ? 6.788 -1.002 -16.700 1.00 87.12 120 ILE A CA 1
ATOM 952 C C . ILE A 1 120 ? 5.612 -1.845 -17.194 1.00 87.12 120 ILE A C 1
ATOM 954 O O . ILE A 1 120 ? 5.525 -3.017 -16.833 1.00 87.12 120 ILE A O 1
ATOM 958 N N . ASP A 1 121 ? 4.763 -1.281 -18.057 1.00 88.62 121 ASP A N 1
ATOM 959 C CA . ASP A 1 121 ? 3.588 -1.949 -18.614 1.00 88.62 121 ASP A CA 1
ATOM 960 C C . ASP A 1 121 ? 3.963 -3.260 -19.317 1.00 88.62 121 ASP A C 1
ATOM 962 O O . ASP A 1 121 ? 3.368 -4.299 -19.038 1.00 88.62 121 ASP A O 1
ATOM 966 N N . ALA A 1 122 ? 4.999 -3.242 -20.161 1.00 88.31 122 ALA A N 1
ATOM 967 C CA . ALA A 1 122 ? 5.484 -4.438 -20.848 1.00 88.31 122 ALA A CA 1
ATOM 968 C C . ALA A 1 122 ? 5.991 -5.522 -19.877 1.00 88.31 122 ALA A C 1
ATOM 970 O O . ALA A 1 122 ? 5.841 -6.715 -20.133 1.00 88.31 122 ALA A O 1
ATOM 971 N N . SER A 1 123 ? 6.579 -5.133 -18.743 1.00 88.50 123 SER A N 1
ATOM 972 C CA . SER A 1 123 ? 7.061 -6.084 -17.737 1.00 88.50 123 SER A CA 1
ATOM 973 C C . SER A 1 123 ? 5.948 -6.691 -16.876 1.00 88.50 123 SER A C 1
ATOM 975 O O . SER A 1 123 ? 6.150 -7.765 -16.300 1.00 88.50 123 SER A O 1
ATOM 977 N N . LEU A 1 124 ? 4.770 -6.059 -16.791 1.00 90.12 124 LEU A N 1
ATOM 978 C CA . LEU A 1 124 ? 3.630 -6.594 -16.037 1.00 90.12 124 LEU A CA 1
ATOM 979 C C . LEU A 1 124 ? 3.143 -7.934 -16.613 1.00 90.12 124 LEU A C 1
ATOM 981 O O . LEU A 1 124 ? 2.732 -8.798 -15.840 1.00 90.12 124 LEU A O 1
ATOM 985 N N . ASP A 1 125 ? 3.275 -8.173 -17.920 1.00 89.31 125 ASP A N 1
ATOM 986 C CA . ASP A 1 125 ? 2.880 -9.439 -18.565 1.00 89.31 125 ASP A CA 1
ATOM 987 C C . ASP A 1 125 ? 3.682 -10.655 -18.073 1.00 89.31 125 ASP A C 1
ATOM 989 O O . ASP A 1 125 ? 3.245 -11.802 -18.187 1.00 89.31 125 ASP A O 1
ATOM 993 N N . HIS A 1 126 ? 4.858 -10.418 -17.493 1.00 88.06 126 HIS A N 1
ATOM 994 C CA . HIS A 1 126 ? 5.766 -11.462 -17.024 1.00 88.06 126 HIS A CA 1
ATOM 995 C C . HIS A 1 126 ? 5.820 -11.596 -15.503 1.00 88.06 126 HIS A C 1
ATOM 997 O O . HIS A 1 126 ? 6.606 -12.398 -14.985 1.00 88.06 126 HIS A O 1
ATOM 1003 N N . GLY A 1 127 ? 5.025 -10.809 -14.778 1.00 89.38 127 GLY A N 1
ATOM 1004 C CA . GLY A 1 127 ? 4.986 -10.900 -13.327 1.00 89.38 127 GLY A CA 1
ATOM 1005 C C . GLY A 1 127 ? 4.178 -12.095 -12.818 1.00 89.38 127 GLY A C 1
ATOM 1006 O O . GLY A 1 127 ? 3.628 -12.885 -13.585 1.00 89.38 127 GLY A O 1
ATOM 1007 N N . GLN A 1 128 ? 4.153 -12.257 -11.499 1.00 92.12 128 GLN A N 1
ATOM 1008 C CA . GLN A 1 128 ? 3.529 -13.382 -10.807 1.00 92.12 128 GLN A CA 1
ATOM 1009 C C . GLN A 1 128 ? 2.765 -12.915 -9.564 1.00 92.12 128 GLN A C 1
ATOM 1011 O O . GLN A 1 128 ? 3.021 -11.844 -9.005 1.00 92.12 128 GLN A O 1
ATOM 1016 N N . VAL A 1 129 ? 1.832 -13.752 -9.104 1.00 93.88 129 VAL A N 1
ATOM 1017 C CA . VAL A 1 129 ? 1.067 -13.512 -7.872 1.00 93.88 129 VAL A CA 1
ATOM 1018 C C . VAL A 1 129 ? 1.996 -13.527 -6.655 1.00 93.88 129 VAL A C 1
ATOM 1020 O O . VAL A 1 129 ? 2.802 -14.444 -6.501 1.00 93.88 129 VAL A O 1
ATOM 1023 N N . HIS A 1 130 ? 1.827 -12.560 -5.751 1.00 88.69 130 HIS A N 1
ATOM 1024 C CA . HIS A 1 130 ? 2.503 -12.525 -4.457 1.00 88.69 130 HIS A CA 1
ATOM 1025 C C . HIS A 1 130 ? 1.555 -13.001 -3.335 1.00 88.69 130 HIS A C 1
ATOM 1027 O O . HIS A 1 130 ? 0.425 -12.511 -3.233 1.00 88.69 130 HIS A O 1
ATOM 1033 N N . PRO A 1 131 ? 1.980 -13.935 -2.463 1.00 84.69 131 PRO A N 1
ATOM 1034 C CA . PRO A 1 131 ? 1.113 -14.495 -1.426 1.00 84.69 131 PRO A CA 1
ATOM 1035 C C . PRO A 1 131 ? 1.040 -13.657 -0.133 1.00 84.69 131 PRO A C 1
ATOM 1037 O O . PRO A 1 131 ? 0.390 -14.089 0.812 1.00 84.69 131 PRO A O 1
ATOM 1040 N N . GLY A 1 132 ? 1.732 -12.514 -0.053 1.00 85.12 132 GLY A N 1
ATOM 1041 C CA . GLY A 1 132 ? 1.835 -11.708 1.172 1.00 85.12 132 GLY A CA 1
ATOM 1042 C C . GLY A 1 132 ? 0.740 -10.656 1.348 1.00 85.12 132 GLY A C 1
ATOM 1043 O O . GLY A 1 132 ? -0.383 -10.852 0.907 1.00 85.12 132 GLY A O 1
ATOM 1044 N N . TYR A 1 133 ? 1.087 -9.562 2.026 1.00 92.75 133 TYR A N 1
ATOM 1045 C CA . TYR A 1 133 ? 0.224 -8.422 2.336 1.00 92.75 133 TYR A CA 1
ATOM 1046 C C . TYR A 1 133 ? 1.084 -7.165 2.239 1.00 92.75 133 TYR A C 1
ATOM 1048 O O . TYR A 1 133 ? 2.050 -7.036 2.991 1.00 92.75 133 TYR A O 1
ATOM 1056 N N . ASP A 1 134 ? 0.783 -6.297 1.278 1.00 92.56 134 ASP A N 1
ATOM 1057 C CA . ASP A 1 134 ? 1.766 -5.332 0.775 1.00 92.56 134 ASP A CA 1
ATOM 1058 C C . ASP A 1 134 ? 1.304 -3.875 0.937 1.00 92.56 134 ASP A C 1
ATOM 1060 O O . ASP A 1 134 ? 1.926 -3.106 1.665 1.00 92.56 134 ASP A O 1
ATOM 1064 N N . CYS A 1 135 ? 0.195 -3.503 0.289 1.00 95.62 135 CYS A N 1
ATOM 1065 C CA . CYS A 1 135 ? -0.364 -2.152 0.338 1.00 95.62 135 CYS A CA 1
ATOM 1066 C C . CYS A 1 135 ? -1.697 -2.153 1.090 1.00 95.62 135 CYS A C 1
ATOM 1068 O O . CYS A 1 135 ? -2.649 -2.809 0.671 1.00 95.62 135 CYS A O 1
ATOM 1070 N N . PHE A 1 136 ? -1.777 -1.429 2.201 1.00 95.94 136 PHE A N 1
ATOM 1071 C CA . PHE A 1 136 ? -2.962 -1.332 3.047 1.00 95.94 136 PHE A CA 1
ATOM 1072 C C . PHE A 1 136 ? -3.689 -0.019 2.800 1.00 95.94 136 PHE A C 1
ATOM 1074 O O . PHE A 1 136 ? -3.070 1.039 2.763 1.00 95.94 136 PHE A O 1
ATOM 1081 N N . LEU A 1 137 ? -5.009 -0.090 2.683 1.00 96.06 137 LEU A N 1
ATOM 1082 C CA . LEU A 1 137 ? -5.903 1.061 2.642 1.00 96.06 137 LEU A CA 1
ATOM 1083 C C . LEU A 1 137 ? -6.804 0.996 3.861 1.00 96.06 137 LEU A C 1
ATOM 1085 O O . LEU A 1 137 ? -7.549 0.028 4.017 1.00 96.06 137 LEU A O 1
ATOM 1089 N N . LEU A 1 138 ? -6.737 2.014 4.708 1.00 95.06 138 LEU A N 1
ATOM 1090 C CA . LEU A 1 138 ? -7.444 2.057 5.982 1.00 95.06 138 LEU A CA 1
ATOM 1091 C C . LEU A 1 138 ? -8.339 3.291 6.020 1.00 95.06 138 LEU A C 1
ATOM 1093 O O . LEU A 1 138 ? -7.849 4.416 5.954 1.00 95.06 138 LEU A O 1
ATOM 1097 N N . HIS A 1 139 ? -9.648 3.081 6.110 1.00 94.50 139 HIS A N 1
ATOM 1098 C CA . HIS A 1 139 ? -10.621 4.162 6.191 1.00 94.50 139 HIS A CA 1
ATOM 1099 C C . HIS A 1 139 ? -10.500 4.923 7.518 1.00 94.50 139 HIS A C 1
ATOM 1101 O O . HIS A 1 139 ? -10.265 4.315 8.568 1.00 94.50 139 HIS A O 1
ATOM 1107 N N . SER A 1 140 ? -10.739 6.234 7.506 1.00 93.06 140 SER A N 1
ATOM 1108 C CA . SER A 1 140 ? -10.646 7.107 8.686 1.00 93.06 140 SER A CA 1
ATOM 1109 C C . SER A 1 140 ? -11.464 6.600 9.885 1.00 93.06 140 SER A C 1
ATOM 1111 O O . SER A 1 140 ? -11.074 6.801 11.031 1.00 93.06 140 SER A O 1
ATOM 1113 N N . THR A 1 141 ? -12.554 5.857 9.655 1.00 91.88 141 THR A N 1
ATOM 1114 C CA . THR A 1 141 ? -13.383 5.276 10.732 1.00 91.88 141 THR A CA 1
ATOM 1115 C C . THR A 1 141 ? -12.722 4.134 11.503 1.00 91.88 141 THR A C 1
ATOM 1117 O O . THR A 1 141 ? -13.179 3.806 12.600 1.00 91.88 141 THR A O 1
ATOM 1120 N N . ILE A 1 142 ? -11.709 3.476 10.930 1.00 91.19 142 ILE A N 1
ATOM 1121 C CA . ILE A 1 142 ? -11.022 2.339 11.559 1.00 91.19 142 ILE A CA 1
ATOM 1122 C C . ILE A 1 142 ? -9.615 2.678 12.023 1.00 91.19 142 ILE A C 1
ATOM 1124 O O . ILE A 1 142 ? -9.148 2.046 12.963 1.00 91.19 142 ILE A O 1
ATOM 1128 N N . VAL A 1 143 ? -8.956 3.668 11.415 1.00 90.25 143 VAL A N 1
ATOM 1129 C CA . VAL A 1 143 ? -7.572 4.011 11.763 1.00 90.25 143 VAL A CA 1
ATOM 1130 C C . VAL A 1 143 ? -7.396 4.290 13.266 1.00 90.25 143 VAL A C 1
ATOM 1132 O O . VAL A 1 143 ? -6.511 3.677 13.854 1.00 90.25 143 VAL A O 1
ATOM 1135 N N . PRO A 1 144 ? -8.276 5.058 13.949 1.00 87.44 144 PRO A N 1
ATOM 1136 C CA . PRO A 1 144 ? -8.166 5.284 15.396 1.00 87.44 144 PRO A CA 1
ATOM 1137 C C . PRO A 1 144 ? -8.350 4.029 16.265 1.00 87.44 144 PRO A C 1
ATOM 1139 O O . PRO A 1 144 ? -8.142 4.081 17.472 1.00 87.44 144 PRO A O 1
ATOM 1142 N N . ARG A 1 145 ? -8.816 2.917 15.682 1.00 86.94 145 ARG A N 1
ATOM 1143 C CA . ARG A 1 145 ? -9.056 1.639 16.372 1.00 86.94 145 ARG A CA 1
ATOM 1144 C C . ARG A 1 145 ? -7.906 0.651 16.184 1.00 86.94 145 ARG A C 1
ATOM 1146 O O . ARG A 1 145 ? -7.928 -0.412 16.796 1.00 86.94 145 ARG A O 1
ATOM 1153 N N . ILE A 1 146 ? -6.945 0.969 15.320 1.00 87.00 146 ILE A N 1
ATOM 1154 C CA . ILE A 1 146 ? -5.787 0.124 15.046 1.00 87.00 146 ILE A CA 1
ATOM 1155 C C . ILE A 1 146 ? -4.670 0.534 15.999 1.00 87.00 146 ILE A C 1
ATOM 1157 O O . ILE A 1 146 ? -4.272 1.694 16.033 1.00 87.00 146 ILE A O 1
ATOM 1161 N N . ASN A 1 147 ? -4.158 -0.438 16.749 1.00 87.12 147 ASN A N 1
ATOM 1162 C CA . ASN A 1 147 ? -2.968 -0.276 17.569 1.00 87.12 147 ASN A CA 1
ATOM 1163 C C . ASN A 1 147 ? -1.922 -1.295 17.118 1.00 87.12 147 ASN A C 1
ATOM 1165 O O . ASN A 1 147 ? -2.079 -2.497 17.329 1.00 87.12 147 ASN A O 1
ATOM 1169 N N . LEU A 1 148 ? -0.874 -0.803 16.465 1.00 86.62 148 LEU A N 1
ATOM 1170 C CA . LEU A 1 148 ? 0.239 -1.614 15.984 1.00 86.62 148 LEU A CA 1
ATOM 117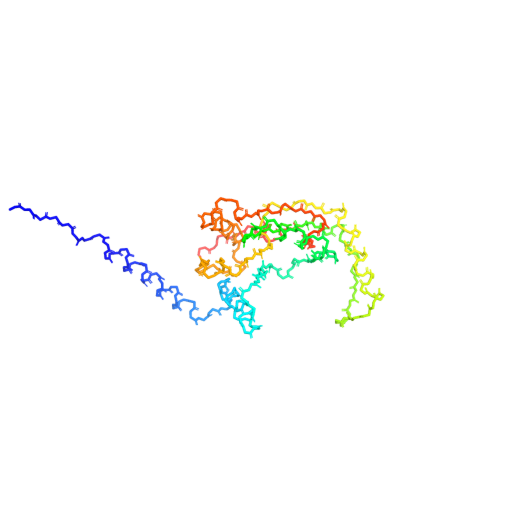1 C C . LEU A 1 148 ? 1.296 -1.869 17.065 1.00 86.62 148 LEU A C 1
ATOM 1173 O O . LEU A 1 148 ? 2.225 -2.633 16.815 1.00 86.62 148 LEU A O 1
ATOM 1177 N N . HIS A 1 149 ? 1.144 -1.276 18.256 1.00 82.19 149 HIS A N 1
ATOM 1178 C CA . HIS A 1 149 ? 2.081 -1.393 19.372 1.00 82.19 149 HIS A CA 1
ATOM 1179 C C . HIS A 1 149 ? 3.537 -1.215 18.903 1.00 82.19 149 HIS A C 1
ATOM 1181 O O . HIS A 1 149 ? 3.852 -0.265 18.187 1.00 82.19 149 HIS A O 1
ATOM 1187 N N . ASP A 1 150 ? 4.412 -2.146 19.279 1.00 84.06 150 ASP A N 1
ATOM 1188 C CA . ASP A 1 150 ? 5.844 -2.094 19.027 1.00 84.06 150 ASP A CA 1
ATOM 1189 C C . ASP A 1 150 ? 6.235 -2.764 17.694 1.00 84.06 150 ASP A C 1
ATOM 1191 O O . ASP A 1 150 ? 7.310 -3.353 17.564 1.00 84.06 150 ASP A O 1
ATOM 1195 N N . LEU A 1 151 ? 5.353 -2.725 16.687 1.00 84.75 151 LEU A N 1
ATOM 1196 C CA . LEU A 1 151 ? 5.640 -3.293 15.372 1.00 84.75 151 LEU A CA 1
ATOM 1197 C C . LEU A 1 151 ? 6.583 -2.369 14.587 1.00 84.75 151 LEU A C 1
ATOM 1199 O O . LEU A 1 151 ? 6.205 -1.286 14.132 1.00 84.75 151 LEU A O 1
ATOM 1203 N N . PHE A 1 152 ? 7.827 -2.812 14.422 1.00 84.69 152 PHE A N 1
ATOM 1204 C CA . PHE A 1 152 ? 8.875 -2.065 13.729 1.00 84.69 152 PHE A CA 1
ATOM 1205 C C . PHE A 1 152 ? 8.760 -2.144 12.207 1.00 84.69 152 PHE A C 1
ATOM 1207 O O . PHE A 1 152 ? 8.483 -3.201 11.629 1.00 84.69 152 PHE A O 1
ATOM 1214 N N . VAL A 1 153 ? 9.089 -1.033 11.548 1.00 80.25 153 VAL A N 1
ATOM 1215 C CA . VAL A 1 153 ? 9.335 -1.021 10.104 1.00 80.25 153 VAL A CA 1
ATOM 1216 C C . VAL A 1 153 ? 10.518 -1.935 9.789 1.00 80.25 153 VAL A C 1
ATOM 1218 O O . VAL A 1 153 ? 11.523 -1.933 10.495 1.00 80.25 153 VAL A O 1
ATOM 1221 N N . GLY A 1 154 ? 10.406 -2.729 8.724 1.00 75.00 154 GLY A N 1
ATOM 1222 C CA . GLY A 1 154 ? 11.490 -3.614 8.292 1.00 75.00 154 GLY A CA 1
ATOM 1223 C C . GLY A 1 154 ? 11.674 -4.875 9.142 1.00 75.00 154 GLY A C 1
ATOM 1224 O O . GLY A 1 154 ? 12.589 -5.641 8.857 1.00 75.00 154 GLY A O 1
ATOM 1225 N N . SER A 1 155 ? 10.799 -5.133 10.124 1.00 80.50 155 SER A N 1
ATOM 1226 C CA . SER A 1 155 ? 10.733 -6.411 10.844 1.00 80.50 155 SER A CA 1
ATOM 1227 C C . SER A 1 155 ? 9.654 -7.311 10.219 1.00 80.50 155 SER A C 1
ATOM 1229 O O . SER A 1 155 ? 8.472 -7.218 10.572 1.00 80.50 155 SER A O 1
ATOM 1231 N N . PRO A 1 156 ? 9.981 -8.132 9.201 1.00 78.62 156 PRO A N 1
ATOM 1232 C CA . PRO A 1 156 ? 9.015 -9.068 8.645 1.00 78.62 156 PRO A CA 1
ATOM 1233 C C . PRO A 1 156 ? 8.584 -10.096 9.712 1.00 78.62 156 PRO A C 1
ATOM 1235 O O . PRO A 1 156 ? 9.407 -10.494 10.533 1.00 78.62 156 PRO A O 1
ATOM 1238 N N . PRO A 1 157 ? 7.329 -10.589 9.683 1.00 86.31 157 PRO A N 1
ATOM 1239 C CA . PRO A 1 157 ? 6.314 -10.383 8.648 1.00 86.31 157 PRO A CA 1
ATOM 1240 C C . PRO A 1 157 ? 5.222 -9.364 9.047 1.00 86.31 157 PRO A C 1
ATOM 1242 O O . PRO A 1 157 ? 4.044 -9.723 9.115 1.00 86.31 157 PRO A O 1
ATOM 1245 N N . TRP A 1 158 ? 5.571 -8.088 9.269 1.00 88.56 158 TRP A N 1
ATOM 1246 C CA . TRP A 1 158 ? 4.625 -7.052 9.732 1.00 88.56 158 TRP A CA 1
ATOM 1247 C C . TRP A 1 158 ? 3.308 -6.969 8.935 1.00 88.56 158 TRP A C 1
ATOM 1249 O O . TRP A 1 158 ? 2.244 -6.804 9.529 1.00 88.56 158 TRP A O 1
ATOM 1259 N N . GLY A 1 159 ? 3.342 -7.159 7.609 1.00 90.81 159 GLY A N 1
ATOM 1260 C CA . GLY A 1 159 ? 2.130 -7.147 6.781 1.00 90.81 159 GLY A CA 1
ATOM 1261 C C . GLY A 1 159 ? 1.149 -8.270 7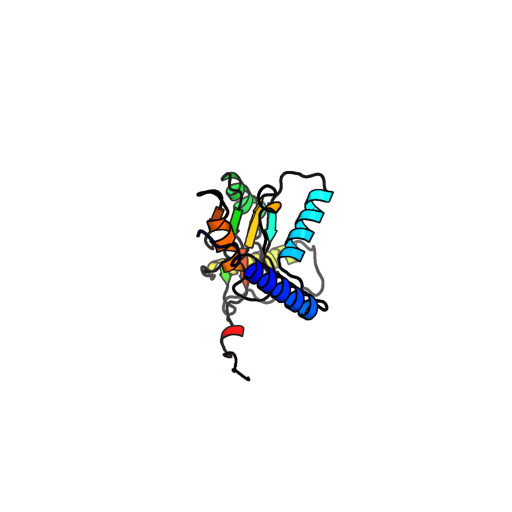.145 1.00 90.81 159 GLY A C 1
ATOM 1262 O O . GLY A 1 159 ? -0.057 -8.052 7.202 1.00 90.81 159 GLY A O 1
ATOM 1263 N N . SER A 1 160 ? 1.652 -9.464 7.474 1.00 91.31 160 SER A N 1
ATOM 1264 C CA . SER A 1 160 ? 0.792 -10.568 7.927 1.00 91.31 160 SER A CA 1
ATOM 1265 C C . SER A 1 160 ? 0.194 -10.282 9.303 1.00 91.31 160 SER A C 1
ATOM 1267 O O . SER A 1 160 ? -0.980 -10.566 9.526 1.00 91.31 160 SER A O 1
ATOM 1269 N N . ALA A 1 161 ? 0.972 -9.676 10.207 1.00 90.56 161 ALA A N 1
ATOM 1270 C CA . ALA A 1 161 ? 0.479 -9.278 11.523 1.00 90.56 161 ALA A CA 1
ATOM 1271 C C . ALA A 1 161 ? -0.667 -8.259 11.410 1.00 90.56 161 ALA A C 1
ATOM 1273 O O . ALA A 1 161 ? -1.726 -8.462 12.001 1.00 90.56 161 ALA A O 1
ATOM 1274 N N . LEU A 1 162 ? -0.505 -7.213 10.591 1.00 91.50 162 LEU A N 1
ATOM 1275 C CA . LEU A 1 162 ? -1.561 -6.224 10.366 1.00 91.50 162 LEU A CA 1
ATOM 1276 C C . LEU A 1 162 ? -2.797 -6.841 9.692 1.00 91.50 162 LEU A C 1
ATOM 1278 O O . LEU A 1 162 ? -3.916 -6.535 10.092 1.00 91.50 162 LEU A O 1
ATOM 1282 N N . ALA A 1 163 ? -2.631 -7.740 8.719 1.00 92.25 163 ALA A N 1
ATOM 1283 C CA . ALA A 1 163 ? -3.768 -8.423 8.099 1.00 92.25 163 ALA A CA 1
ATOM 1284 C C . ALA A 1 163 ? -4.590 -9.232 9.117 1.00 92.25 163 ALA A C 1
ATOM 1286 O O . ALA A 1 163 ? -5.812 -9.101 9.151 1.00 92.25 163 ALA A O 1
ATOM 1287 N N . VAL A 1 164 ? -3.930 -9.991 10.000 1.00 91.12 164 VAL A N 1
ATOM 1288 C CA . VAL A 1 164 ? -4.601 -10.732 11.082 1.00 91.12 164 VAL A CA 1
ATOM 1289 C C . VAL A 1 164 ? -5.316 -9.782 12.042 1.00 91.12 164 VAL A C 1
ATOM 1291 O O . VAL A 1 164 ? -6.464 -10.036 12.405 1.00 91.12 164 VAL A O 1
ATOM 1294 N N . LEU A 1 165 ? -4.683 -8.667 12.422 1.00 89.94 165 LEU A N 1
ATOM 1295 C CA . LEU A 1 165 ? -5.321 -7.657 13.270 1.00 89.94 165 LEU A CA 1
ATOM 1296 C C . LEU A 1 165 ? -6.601 -7.115 12.624 1.00 89.94 165 LEU A C 1
ATOM 1298 O O . LEU A 1 165 ? -7.634 -7.066 13.290 1.00 89.94 165 LEU A O 1
ATOM 1302 N N . LEU A 1 166 ? -6.560 -6.769 11.333 1.00 91.56 166 LEU A N 1
ATOM 1303 C CA . LEU A 1 166 ? -7.724 -6.285 10.585 1.00 91.56 166 LEU A CA 1
ATOM 1304 C C . LEU A 1 166 ? -8.821 -7.351 10.477 1.00 91.56 166 LEU A C 1
ATOM 1306 O O . LEU A 1 166 ? -9.990 -7.034 10.670 1.00 91.56 166 LEU A O 1
ATOM 1310 N N . GLU A 1 167 ? -8.467 -8.609 10.212 1.00 89.75 167 GLU A N 1
ATOM 1311 C CA . GLU A 1 167 ? -9.427 -9.718 10.148 1.00 89.75 167 GLU A CA 1
ATOM 1312 C C . GLU A 1 167 ? -10.113 -9.991 11.491 1.00 89.75 167 GLU A C 1
ATOM 1314 O O . GLU A 1 167 ? -11.296 -10.328 11.515 1.00 89.75 167 GLU A O 1
ATOM 1319 N N . GLN A 1 168 ? -9.387 -9.846 12.603 1.00 86.19 168 GLN A N 1
ATOM 1320 C CA . GLN A 1 168 ? -9.898 -10.122 13.947 1.00 86.19 168 GLN A CA 1
ATOM 1321 C C . GLN A 1 168 ? -10.689 -8.956 14.551 1.00 86.19 168 GLN A C 1
ATOM 1323 O O . GLN A 1 168 ? -11.657 -9.187 15.272 1.00 86.19 168 GLN A O 1
ATOM 1328 N N . HIS A 1 169 ? -10.273 -7.713 14.291 1.00 81.94 169 HIS A N 1
ATOM 1329 C CA . HIS A 1 169 ? -10.849 -6.525 14.935 1.00 81.94 169 HIS A CA 1
ATOM 1330 C C . HIS A 1 169 ? -11.974 -5.884 14.129 1.00 81.94 169 HIS A C 1
ATOM 1332 O O . HIS A 1 169 ? -12.742 -5.084 14.669 1.00 81.94 169 HIS A O 1
ATOM 1338 N N . LEU A 1 170 ? -12.078 -6.203 12.840 1.00 84.31 170 LEU A N 1
ATOM 1339 C CA . LEU A 1 170 ? -13.117 -5.658 11.986 1.00 84.31 170 LEU A CA 1
ATOM 1340 C C . LEU A 1 170 ? -14.263 -6.655 11.809 1.00 84.31 170 LEU A C 1
ATOM 1342 O O . LEU A 1 170 ? -14.085 -7.873 11.801 1.00 84.31 170 LEU A O 1
ATOM 1346 N N . ALA A 1 171 ? -15.479 -6.128 11.662 1.00 78.88 171 ALA A N 1
ATOM 1347 C CA . ALA A 1 171 ? -16.649 -6.961 11.434 1.00 78.88 171 ALA A CA 1
ATOM 1348 C C . ALA A 1 171 ? -16.485 -7.779 10.146 1.00 78.88 171 ALA A C 1
ATOM 1350 O O . ALA A 1 171 ? -15.888 -7.330 9.161 1.00 78.88 171 ALA A O 1
ATOM 1351 N N . LYS A 1 172 ? -17.079 -8.972 10.111 1.00 76.88 172 LYS A N 1
ATOM 1352 C CA . LYS A 1 172 ? -17.097 -9.801 8.903 1.00 76.88 172 LYS A CA 1
ATOM 1353 C C . LYS A 1 172 ? -17.541 -8.955 7.699 1.00 76.88 172 LYS A C 1
ATOM 1355 O O . LYS A 1 172 ? -18.543 -8.255 7.776 1.00 76.88 172 LYS A O 1
ATOM 1360 N N . HIS A 1 173 ? -16.795 -9.037 6.596 1.00 80.12 173 HIS A N 1
ATOM 1361 C CA . HIS A 1 173 ? -17.006 -8.284 5.348 1.00 80.12 173 HIS A CA 1
ATOM 1362 C C . HIS A 1 173 ? -16.574 -6.807 5.318 1.00 80.12 173 HIS A C 1
ATOM 1364 O O . HIS A 1 173 ? -16.719 -6.200 4.259 1.00 80.12 173 HIS A O 1
ATOM 1370 N N . THR A 1 174 ? -15.969 -6.247 6.368 1.00 89.44 174 THR A N 1
ATOM 1371 C CA . THR A 1 174 ? -15.426 -4.867 6.328 1.00 89.44 174 THR A CA 1
ATOM 1372 C C . THR A 1 174 ? -13.962 -4.782 5.884 1.00 89.44 174 THR A C 1
ATOM 1374 O O . THR A 1 174 ? -13.532 -3.730 5.413 1.00 89.44 174 THR A O 1
ATOM 1377 N N . TYR A 1 175 ? -13.223 -5.891 5.951 1.00 94.50 175 TYR A N 1
ATOM 1378 C CA . TYR A 1 175 ? -11.892 -6.051 5.363 1.00 94.50 175 TYR A CA 1
ATOM 1379 C C . TYR A 1 175 ? -11.959 -6.849 4.053 1.00 94.50 175 TYR A C 1
ATOM 1381 O O . TYR A 1 175 ? -12.803 -7.738 3.889 1.00 94.50 175 TYR A O 1
ATOM 1389 N N . LYS A 1 176 ? -11.077 -6.537 3.099 1.00 94.81 176 LYS A N 1
ATOM 1390 C CA . LYS A 1 176 ? -10.864 -7.342 1.892 1.00 94.81 176 LYS A CA 1
ATOM 1391 C C . LYS A 1 176 ? -9.386 -7.442 1.538 1.00 94.81 176 LYS A C 1
ATOM 1393 O O . LYS A 1 176 ? -8.748 -6.443 1.222 1.00 94.81 176 LYS A O 1
ATOM 1398 N N . ASN A 1 177 ? -8.899 -8.673 1.447 1.00 94.44 177 ASN A N 1
ATOM 1399 C CA . ASN A 1 177 ? -7.645 -8.973 0.772 1.00 94.44 177 ASN A CA 1
ATOM 1400 C C . ASN A 1 177 ? -7.875 -9.052 -0.753 1.00 94.44 177 ASN A C 1
ATOM 1402 O O . ASN A 1 177 ? -8.612 -9.909 -1.254 1.00 94.44 177 ASN A O 1
ATOM 1406 N N . VAL A 1 178 ? -7.283 -8.119 -1.491 1.00 95.25 178 VAL A N 1
ATOM 1407 C CA . VAL A 1 178 ? -7.304 -8.032 -2.948 1.00 95.25 178 VAL A CA 1
ATOM 1408 C C . VAL A 1 178 ? -6.078 -8.745 -3.496 1.00 95.25 178 VAL A C 1
ATOM 1410 O O . VAL A 1 178 ? -4.941 -8.303 -3.331 1.00 95.25 178 VAL A O 1
ATOM 1413 N N . ARG A 1 179 ? -6.338 -9.852 -4.195 1.00 92.88 179 ARG A N 1
ATOM 1414 C CA . ARG A 1 179 ? -5.301 -10.667 -4.829 1.00 92.88 179 ARG A CA 1
ATOM 1415 C C . ARG A 1 179 ? -4.459 -9.850 -5.809 1.00 92.88 179 ARG A C 1
ATOM 1417 O O . ARG A 1 179 ? -4.979 -8.980 -6.518 1.00 92.88 179 ARG A O 1
ATOM 1424 N N . SER A 1 180 ? -3.182 -10.220 -5.893 1.00 91.94 180 SER A N 1
ATOM 1425 C CA . SER A 1 180 ? -2.235 -9.663 -6.852 1.00 91.94 180 SER A CA 1
ATOM 1426 C C . SER A 1 180 ? -2.771 -9.747 -8.270 1.00 91.94 180 SER A C 1
ATOM 1428 O O . SER A 1 180 ? -3.299 -10.778 -8.692 1.00 91.94 180 SER A O 1
ATOM 1430 N N . ASN A 1 181 ? -2.609 -8.658 -9.006 1.00 91.88 181 ASN A N 1
ATOM 1431 C CA . ASN A 1 181 ? -2.984 -8.558 -10.405 1.00 91.88 181 ASN A CA 1
ATOM 1432 C C . ASN A 1 181 ? -2.144 -7.455 -11.075 1.00 91.88 181 ASN A C 1
ATOM 1434 O O . ASN A 1 181 ? -1.707 -6.530 -10.386 1.00 91.88 181 ASN A O 1
ATOM 1438 N N . PRO A 1 182 ? -1.964 -7.499 -12.404 1.00 91.75 182 PRO A N 1
ATOM 1439 C CA . PRO A 1 182 ? -1.124 -6.542 -13.123 1.00 91.75 182 PRO A CA 1
ATOM 1440 C C . PRO A 1 182 ? -1.723 -5.128 -13.228 1.00 91.75 182 PRO A C 1
ATOM 1442 O O . PRO A 1 182 ? -1.122 -4.276 -13.859 1.00 91.75 182 PRO A O 1
ATOM 1445 N N . ARG A 1 183 ? -2.898 -4.845 -12.648 1.00 92.12 183 ARG A N 1
ATOM 1446 C CA . ARG A 1 183 ? -3.548 -3.517 -12.680 1.00 92.12 183 ARG A CA 1
ATOM 1447 C C . ARG A 1 183 ? -3.456 -2.762 -11.353 1.00 92.12 183 ARG A C 1
ATOM 1449 O O . ARG A 1 183 ? -3.958 -1.649 -11.247 1.00 92.12 183 ARG A O 1
ATOM 1456 N N . GLY A 1 184 ? -2.903 -3.397 -10.324 1.00 93.44 184 GLY A N 1
ATOM 1457 C CA . GLY A 1 184 ? -2.815 -2.846 -8.980 1.00 93.44 184 GLY A CA 1
ATOM 1458 C C . GLY A 1 184 ? -1.430 -2.278 -8.705 1.00 93.44 184 GLY A C 1
ATOM 1459 O O . GLY A 1 184 ? -0.973 -1.339 -9.363 1.00 93.44 184 GLY A O 1
ATOM 1460 N N . THR A 1 185 ? -0.786 -2.864 -7.704 1.00 95.69 185 THR A N 1
ATOM 1461 C CA . THR A 1 185 ? 0.581 -2.555 -7.295 1.00 95.69 185 THR A CA 1
ATOM 1462 C C . THR A 1 185 ? 1.553 -3.591 -7.854 1.00 95.69 185 THR A C 1
ATOM 1464 O O . THR A 1 185 ? 1.169 -4.727 -8.144 1.00 95.69 185 THR A O 1
ATOM 1467 N N . PHE A 1 186 ? 2.824 -3.229 -7.993 1.00 94.25 186 PHE A N 1
ATOM 1468 C CA . PHE A 1 186 ? 3.875 -4.139 -8.441 1.00 94.25 186 PHE A CA 1
ATOM 1469 C C . PHE A 1 186 ? 5.164 -3.944 -7.647 1.00 94.25 186 PHE A C 1
ATOM 1471 O O . PHE A 1 186 ? 5.345 -2.942 -6.963 1.00 94.25 186 PHE A O 1
ATOM 1478 N N . HIS A 1 187 ? 6.067 -4.909 -7.747 1.00 92.44 187 HIS A N 1
ATOM 1479 C CA . HIS A 1 187 ? 7.415 -4.812 -7.203 1.00 92.44 187 HIS A CA 1
ATOM 1480 C C . HIS A 1 187 ? 8.412 -5.403 -8.194 1.00 92.44 187 HIS A C 1
ATOM 1482 O O . HIS A 1 187 ? 8.149 -6.443 -8.806 1.00 92.44 187 HIS A O 1
ATOM 1488 N N . LEU A 1 188 ? 9.540 -4.714 -8.366 1.00 88.31 188 LEU A N 1
ATOM 1489 C CA . LEU A 1 188 ? 10.611 -5.126 -9.266 1.00 88.31 188 LEU A CA 1
ATOM 1490 C C . LEU A 1 188 ? 11.640 -5.953 -8.497 1.00 88.31 188 LEU A C 1
ATOM 1492 O O . LEU A 1 188 ? 12.205 -5.514 -7.501 1.00 88.31 188 LEU A O 1
ATOM 1496 N N . GLY A 1 189 ? 11.894 -7.155 -8.993 1.00 81.25 189 GLY A N 1
ATOM 1497 C CA . GLY A 1 189 ? 12.698 -8.166 -8.330 1.00 81.25 189 GLY A CA 1
ATOM 1498 C C . GLY A 1 189 ? 11.906 -8.979 -7.310 1.00 81.25 189 GLY A C 1
ATOM 1499 O O . GLY A 1 189 ? 10.941 -8.526 -6.705 1.00 81.25 189 GLY A O 1
ATOM 1500 N N . ASP A 1 190 ? 12.310 -10.231 -7.129 1.00 69.88 190 ASP A N 1
ATOM 1501 C CA . ASP A 1 190 ? 11.741 -11.129 -6.112 1.00 69.88 190 ASP A CA 1
ATOM 1502 C C . ASP A 1 190 ? 12.826 -12.059 -5.558 1.00 69.88 190 ASP A C 1
ATOM 1504 O O . ASP A 1 190 ? 12.578 -13.180 -5.122 1.00 69.88 190 ASP A O 1
ATOM 1508 N N . ASP A 1 191 ? 14.084 -11.617 -5.608 1.00 59.25 191 ASP A N 1
ATOM 1509 C CA . ASP A 1 191 ? 15.220 -12.521 -5.428 1.00 59.25 191 ASP A CA 1
ATOM 1510 C C . ASP A 1 191 ? 15.400 -13.010 -3.986 1.00 59.25 191 ASP A C 1
ATOM 1512 O O . ASP A 1 191 ? 16.313 -13.809 -3.738 1.00 59.25 191 ASP A O 1
ATOM 1516 N N . LYS A 1 192 ? 14.530 -12.562 -3.057 1.00 62.56 192 LYS A N 1
ATOM 1517 C CA . LYS A 1 192 ? 14.526 -12.875 -1.617 1.00 62.56 192 LYS A CA 1
ATOM 1518 C C . LYS A 1 192 ? 15.952 -13.011 -1.091 1.00 62.56 192 LYS A C 1
ATOM 1520 O O . LYS A 1 192 ? 16.275 -13.970 -0.396 1.00 62.56 192 LYS A O 1
ATOM 1525 N N . ALA A 1 193 ? 16.836 -12.089 -1.488 1.00 53.41 193 ALA A N 1
ATOM 1526 C CA . ALA A 1 193 ? 18.267 -12.215 -1.220 1.00 53.41 193 ALA A CA 1
ATOM 1527 C C . ALA A 1 193 ? 18.538 -12.289 0.294 1.00 53.41 193 ALA A C 1
ATOM 1529 O O . ALA A 1 193 ? 19.440 -12.999 0.727 1.00 53.41 193 ALA A O 1
ATOM 1530 N N . TRP A 1 194 ? 17.665 -11.660 1.087 1.00 53.88 194 TRP A N 1
ATOM 1531 C CA . TRP A 1 194 ? 17.617 -11.725 2.548 1.00 53.88 194 TRP A CA 1
ATOM 1532 C C . TRP A 1 194 ? 17.356 -13.127 3.130 1.00 53.88 194 TRP A C 1
ATOM 1534 O O . TRP A 1 194 ? 17.656 -13.355 4.292 1.00 53.88 194 TRP A O 1
ATOM 1544 N N . GLY A 1 195 ? 16.822 -14.075 2.354 1.00 45.59 195 GLY A N 1
ATOM 1545 C CA . GLY A 1 195 ? 16.596 -15.462 2.774 1.00 45.59 195 GLY A CA 1
ATOM 1546 C C . GLY A 1 195 ? 17.679 -16.449 2.323 1.00 45.59 195 GLY A C 1
ATOM 1547 O O . GLY A 1 195 ? 17.591 -17.628 2.656 1.00 45.59 195 GLY A O 1
ATOM 1548 N N . LYS A 1 196 ? 18.677 -16.011 1.539 1.00 48.59 196 LYS A N 1
ATOM 1549 C CA . LYS A 1 196 ? 19.725 -16.900 0.994 1.00 48.59 196 LYS A CA 1
ATOM 1550 C C . LYS A 1 196 ? 20.965 -17.015 1.875 1.00 48.59 196 LYS A C 1
ATOM 1552 O O . LYS A 1 196 ? 21.710 -17.976 1.720 1.00 48.59 196 LYS A O 1
ATOM 1557 N N . ASN A 1 197 ? 21.132 -16.109 2.832 1.00 44.31 197 ASN A N 1
ATOM 1558 C CA . ASN A 1 197 ? 22.079 -16.271 3.924 1.00 44.31 197 ASN A CA 1
ATOM 1559 C C . ASN A 1 197 ? 21.252 -16.474 5.186 1.00 44.31 197 ASN A C 1
ATOM 1561 O O . ASN A 1 197 ? 20.717 -15.513 5.734 1.00 44.31 197 ASN A O 1
ATOM 1565 N N . GLY A 1 198 ? 21.088 -17.737 5.586 1.00 39.41 198 GLY A N 1
ATOM 1566 C CA . GLY A 1 198 ? 20.492 -18.068 6.871 1.00 39.41 198 GLY A CA 1
ATOM 1567 C C . GLY A 1 198 ? 21.134 -17.221 7.963 1.00 39.41 198 GLY A C 1
ATOM 1568 O O . GLY A 1 198 ? 22.341 -16.979 7.935 1.00 39.41 198 GLY A O 1
ATOM 1569 N N . ILE A 1 199 ? 20.303 -16.746 8.884 1.00 40.56 199 ILE A N 1
ATOM 1570 C CA . ILE A 1 199 ? 20.735 -16.158 10.145 1.00 40.56 199 ILE A CA 1
ATOM 1571 C C . ILE A 1 199 ? 21.750 -17.140 10.737 1.00 40.56 199 ILE A C 1
ATOM 1573 O O . ILE A 1 199 ? 21.378 -18.229 11.171 1.00 40.56 199 ILE A O 1
ATOM 1577 N N . SER A 1 200 ? 23.041 -16.811 10.674 1.00 34.94 200 SER A N 1
ATOM 1578 C CA . SER A 1 200 ? 24.027 -17.506 11.483 1.00 34.94 200 SER A CA 1
ATOM 1579 C C . SER A 1 200 ? 23.708 -17.105 12.912 1.00 34.94 200 SER A C 1
ATOM 1581 O O . SER A 1 200 ? 23.934 -15.955 13.294 1.00 34.94 200 SER A O 1
ATOM 1583 N N . GLU A 1 201 ? 23.120 -18.028 13.664 1.00 38.28 201 GLU A N 1
ATOM 1584 C CA . GLU A 1 201 ? 23.056 -17.947 15.114 1.00 38.28 201 GLU A CA 1
ATOM 1585 C C . GLU A 1 201 ? 24.481 -17.742 15.641 1.00 38.28 201 GLU A C 1
ATOM 1587 O O . GLU A 1 201 ? 25.289 -18.669 15.718 1.00 38.28 201 GLU A O 1
ATOM 1592 N N . HIS A 1 202 ? 24.804 -16.502 15.982 1.00 31.14 202 HIS A N 1
ATOM 1593 C CA . HIS A 1 202 ? 25.875 -16.206 16.910 1.00 31.14 202 HIS A CA 1
ATOM 1594 C C . HIS A 1 202 ? 25.232 -15.568 18.136 1.00 31.14 202 HIS A C 1
ATOM 1596 O O . HIS A 1 202 ? 24.792 -14.421 18.105 1.00 31.14 202 HIS A O 1
ATOM 1602 N N . VAL A 1 203 ? 25.100 -16.460 19.123 1.00 34.72 203 VAL A N 1
ATOM 1603 C CA . VAL A 1 203 ? 24.925 -16.292 20.571 1.00 34.72 203 VAL A CA 1
ATOM 1604 C C . VAL A 1 203 ? 25.381 -14.937 21.097 1.00 34.72 203 VAL A C 1
ATOM 1606 O O . VAL A 1 203 ? 26.514 -14.532 20.751 1.00 34.72 203 VAL A O 1
#

Sequence (203 aa):
NGSTSTTSTSTQEQEHDTARKIVAEHFSKRELPFLQDILDTGVQVANNNSHNDYYVMLTNSDIGLTKDFYYGFLLPLLQQDRQAFTINRWSIGMKNSPTTVTVKKPTTDPATLDTLFHQIDASLDHGQVHPGYDCFLLHSTIVPRINLHDLFVGSPPWGSALAVLLEQHLAKHTYKNVRSNPRGTFHLGDDKAWGKNGISEHV

Organism: NCBI:txid44445

Foldseek 3Di:
DDDDDDDDPVVVVVVVVVVVVVCCVVCVVPPFDAPLVVLVVQLVVCVVVVDLKAKDKDFDPQKAWAPCAVPNPVVVVVVQQAFKEFEFAWEQAQVLQFDDDDDPDDDPPPVSVVVVNVRLLSRLVRTDWDPFTGMMIGISVCSVVDDLDRHTDPPPPSRVVVVVVCVVVDDPPNYYYHIYHSNHMYGYHDPCVVVPDPPPDDD

Radius of gyration: 21.69 Å; chains: 1; bounding box: 44×39×81 Å